Protein AF-A0A9P8C834-F1 (afdb_monomer)

Organism: NCBI:txid45428

Secondary structure (DSSP, 8-state):
-PPP--------------B-S-----SHHHHTT-EEEEGGGTTEEEET-S-SSTT---GGGS-HHHHHHHHHHHTTPPPPPEEEE---TTEEEE---GGGEEEEEETTPEEE--SS-S-SS-TTTT-EEEEEPPTT--EEEEEE-SSSEEEEEEE---STT-EEEEPPEEEEETT--------S------------------------------EEEEEE-SSS-EESSEEE--TT-EEEEEE-SS-B--EEE-SSSTTSPPTT--B---B-TTS---PEEEE--SSSPEEEE-SS-EEEEE--

Structure (mmCIF, N/CA/C/O backbone):
data_AF-A0A9P8C834-F1
#
_entry.id   AF-A0A9P8C834-F1
#
loop_
_atom_site.group_PDB
_atom_site.id
_atom_site.type_symbol
_atom_site.label_atom_id
_atom_site.label_alt_id
_atom_site.label_comp_id
_atom_site.label_asym_id
_atom_site.label_entity_id
_atom_site.label_seq_id
_atom_site.pdbx_PDB_ins_code
_atom_site.Cartn_x
_atom_site.Cartn_y
_atom_site.Cartn_z
_atom_site.occupancy
_atom_site.B_iso_or_equiv
_atom_site.auth_seq_id
_atom_site.auth_comp_id
_atom_site.auth_asym_id
_atom_site.auth_atom_id
_atom_site.pdbx_PDB_model_num
ATOM 1 N N . MET A 1 1 ? 42.176 37.202 -2.183 1.00 38.31 1 MET A N 1
ATOM 2 C CA . MET A 1 1 ? 41.338 36.343 -3.045 1.00 38.31 1 MET A CA 1
ATOM 3 C C . MET A 1 1 ? 40.570 35.396 -2.135 1.00 38.31 1 MET A C 1
ATOM 5 O O . MET A 1 1 ? 41.233 34.703 -1.372 1.00 38.31 1 MET A O 1
ATOM 9 N N . PRO A 1 2 ? 39.229 35.425 -2.103 1.00 36.22 2 PRO A N 1
ATOM 10 C CA . PRO A 1 2 ? 38.458 34.475 -1.309 1.00 36.22 2 PRO A CA 1
ATOM 11 C C . PRO A 1 2 ? 38.508 33.096 -1.981 1.00 36.22 2 PRO A C 1
ATOM 13 O O . PRO A 1 2 ? 38.333 32.988 -3.193 1.00 36.22 2 PRO A O 1
ATOM 16 N N . GLY A 1 3 ? 38.826 32.063 -1.197 1.00 33.50 3 GLY A N 1
ATOM 17 C CA . GLY A 1 3 ? 38.924 30.681 -1.660 1.00 33.50 3 GLY A CA 1
ATOM 18 C C . GLY A 1 3 ? 37.551 30.121 -2.024 1.00 33.50 3 GLY A C 1
ATOM 19 O O . GLY A 1 3 ? 36.594 30.274 -1.267 1.00 33.50 3 GLY A O 1
ATOM 20 N N . ALA A 1 4 ? 37.460 29.494 -3.194 1.00 34.94 4 ALA A N 1
ATOM 21 C CA . ALA A 1 4 ? 36.256 28.827 -3.660 1.00 34.94 4 ALA A CA 1
ATOM 22 C C . ALA A 1 4 ? 35.925 27.641 -2.740 1.00 34.94 4 ALA A C 1
ATOM 24 O O . ALA A 1 4 ? 36.713 26.704 -2.612 1.00 34.94 4 ALA A O 1
ATOM 25 N N . VAL A 1 5 ? 34.755 27.686 -2.104 1.00 36.53 5 VAL A N 1
ATOM 26 C CA . VAL A 1 5 ? 34.170 26.533 -1.417 1.00 36.53 5 VAL A CA 1
ATOM 27 C C . VAL A 1 5 ? 33.676 25.581 -2.501 1.00 36.53 5 VAL A C 1
ATOM 29 O O . VAL A 1 5 ? 32.738 25.901 -3.232 1.00 36.53 5 VAL A O 1
ATOM 32 N N . ALA A 1 6 ? 34.341 24.435 -2.639 1.00 31.97 6 ALA A N 1
ATOM 33 C CA . ALA A 1 6 ? 33.910 23.370 -3.530 1.00 31.97 6 ALA A CA 1
ATOM 34 C C . ALA A 1 6 ? 32.541 22.862 -3.060 1.00 31.97 6 ALA A C 1
ATOM 36 O O . ALA A 1 6 ? 32.416 22.238 -2.008 1.00 31.97 6 ALA A O 1
ATOM 37 N N . THR A 1 7 ? 31.503 23.170 -3.830 1.00 28.89 7 THR A N 1
ATOM 38 C CA . THR A 1 7 ? 30.167 22.611 -3.649 1.00 28.89 7 THR A CA 1
ATOM 39 C C . THR A 1 7 ? 30.227 21.174 -4.151 1.00 28.89 7 THR A C 1
ATOM 41 O O . THR A 1 7 ? 30.197 20.918 -5.352 1.00 28.89 7 THR A O 1
ATOM 44 N N . THR A 1 8 ? 30.380 20.214 -3.242 1.00 32.06 8 THR A N 1
ATOM 45 C CA . THR A 1 8 ? 30.153 18.804 -3.559 1.00 32.06 8 THR A CA 1
ATOM 46 C C . THR A 1 8 ? 28.663 18.628 -3.820 1.00 32.06 8 THR A C 1
ATOM 48 O O . THR A 1 8 ? 27.866 18.578 -2.884 1.00 32.06 8 THR A O 1
ATOM 51 N N . SER A 1 9 ? 28.277 18.584 -5.094 1.00 34.50 9 SER A N 1
ATOM 52 C CA . SER A 1 9 ? 26.954 18.131 -5.512 1.00 34.50 9 SER A CA 1
ATOM 53 C C . SER A 1 9 ? 26.788 16.679 -5.069 1.00 34.50 9 SER A C 1
ATOM 55 O O . SER A 1 9 ? 27.347 15.771 -5.680 1.00 34.50 9 SER A O 1
ATOM 57 N N . ALA A 1 10 ? 26.059 16.461 -3.976 1.00 38.19 10 ALA A N 1
ATOM 58 C CA . ALA A 1 10 ? 25.606 15.134 -3.597 1.00 38.19 10 ALA A CA 1
ATOM 59 C C . ALA A 1 10 ? 24.621 14.662 -4.672 1.00 38.19 10 ALA A C 1
ATOM 61 O O . ALA A 1 10 ? 23.541 15.229 -4.834 1.00 38.19 10 ALA A O 1
ATOM 62 N N . THR A 1 11 ? 25.025 13.676 -5.467 1.00 30.70 11 THR A N 1
ATOM 63 C CA . THR A 1 11 ? 24.125 12.995 -6.395 1.00 30.70 11 THR A CA 1
ATOM 64 C C . THR A 1 11 ? 23.123 12.218 -5.547 1.00 30.70 11 THR A C 1
ATOM 66 O O . THR A 1 11 ? 23.526 11.343 -4.783 1.00 30.70 11 THR A O 1
ATOM 69 N N . ALA A 1 12 ? 21.837 12.569 -5.621 1.00 39.16 12 ALA A N 1
ATOM 70 C CA . ALA A 1 12 ? 20.782 11.804 -4.967 1.00 39.16 12 ALA A CA 1
ATOM 71 C C . ALA A 1 12 ? 20.785 10.391 -5.563 1.00 39.16 12 ALA A C 1
ATOM 73 O O . ALA A 1 12 ? 20.517 10.205 -6.752 1.00 39.16 12 ALA A O 1
ATOM 74 N N . VAL A 1 13 ? 21.174 9.401 -4.763 1.00 39.28 13 VAL A N 1
ATOM 75 C CA . VAL A 1 13 ? 21.066 7.998 -5.152 1.00 39.28 13 VAL A CA 1
ATOM 76 C C . VAL A 1 13 ? 19.599 7.639 -4.982 1.00 39.28 13 VAL A C 1
ATOM 78 O O . VAL A 1 13 ? 19.132 7.510 -3.855 1.00 39.28 13 VAL A O 1
ATOM 81 N N . VAL A 1 14 ? 18.870 7.516 -6.092 1.00 50.88 14 VAL A N 1
ATOM 82 C CA . VAL A 1 14 ? 17.515 6.956 -6.074 1.00 50.88 14 VAL A CA 1
ATOM 83 C C . VAL A 1 14 ? 17.646 5.527 -5.563 1.00 50.88 14 VAL A C 1
ATOM 85 O O . VAL A 1 14 ? 18.202 4.664 -6.244 1.00 50.88 14 VAL A O 1
ATOM 88 N N . VAL A 1 15 ? 17.213 5.293 -4.326 1.00 64.62 15 VAL A N 1
ATOM 89 C CA . VAL A 1 15 ? 17.237 3.963 -3.722 1.00 64.62 15 VAL A CA 1
ATOM 90 C C . VAL A 1 15 ? 16.157 3.142 -4.416 1.00 64.62 15 VAL A C 1
ATOM 92 O O . VAL A 1 15 ? 14.971 3.315 -4.160 1.00 64.62 15 VAL A O 1
ATOM 95 N N . THR A 1 16 ? 16.559 2.262 -5.330 1.00 79.25 16 THR A N 1
ATOM 96 C CA . THR A 1 16 ? 15.634 1.343 -5.995 1.00 79.25 16 THR A CA 1
ATOM 97 C C . THR A 1 16 ? 15.195 0.267 -5.001 1.00 79.25 16 THR A C 1
ATOM 99 O O . THR A 1 16 ? 16.050 -0.445 -4.459 1.00 79.25 16 THR A O 1
ATOM 102 N N . PRO A 1 17 ? 13.888 0.129 -4.717 1.00 86.44 17 PRO A N 1
ATOM 103 C CA . PRO A 1 17 ? 13.421 -0.893 -3.797 1.00 86.44 17 PRO A CA 1
ATOM 104 C C . PRO A 1 17 ? 13.650 -2.280 -4.406 1.00 86.44 17 PRO A C 1
ATOM 106 O O . PRO A 1 17 ? 13.366 -2.514 -5.575 1.00 86.44 17 PRO A O 1
ATOM 109 N N . ALA A 1 18 ? 14.150 -3.219 -3.608 1.00 87.94 18 ALA A N 1
ATOM 110 C CA . ALA A 1 18 ? 14.452 -4.574 -4.058 1.00 87.94 18 ALA A CA 1
ATOM 111 C C . ALA A 1 18 ? 13.688 -5.609 -3.229 1.00 87.94 18 ALA A C 1
ATOM 113 O O . ALA A 1 18 ? 13.692 -5.562 -1.996 1.00 87.94 18 ALA A O 1
ATOM 114 N N . LEU A 1 19 ? 13.089 -6.583 -3.913 1.00 90.56 19 LEU A N 1
ATOM 115 C CA . LEU A 1 19 ? 12.525 -7.800 -3.336 1.00 90.56 19 LEU A CA 1
ATOM 116 C C . LEU A 1 19 ? 13.177 -9.000 -4.013 1.00 90.56 19 LEU A C 1
ATOM 118 O O . LEU A 1 19 ? 12.765 -9.434 -5.081 1.00 90.56 19 LEU A O 1
ATOM 122 N N . THR A 1 20 ? 14.209 -9.543 -3.376 1.00 88.19 20 THR A N 1
ATOM 123 C CA . THR A 1 20 ? 14.971 -10.701 -3.874 1.00 88.19 20 THR A CA 1
ATOM 124 C C . THR A 1 20 ? 14.408 -12.041 -3.402 1.00 88.19 20 THR A C 1
ATOM 126 O O . THR A 1 20 ? 14.832 -13.094 -3.870 1.00 88.19 20 THR A O 1
ATOM 129 N N . THR A 1 21 ? 13.458 -12.019 -2.465 1.00 87.19 21 THR A N 1
ATOM 130 C CA . THR A 1 21 ? 12.811 -13.206 -1.896 1.00 87.19 21 THR A CA 1
ATOM 131 C C . THR A 1 21 ? 11.308 -12.988 -1.788 1.00 87.19 21 THR A C 1
ATOM 133 O O . THR A 1 21 ? 10.828 -11.853 -1.761 1.00 87.19 21 THR A O 1
ATOM 136 N N . THR A 1 22 ? 10.552 -14.083 -1.734 1.00 90.88 22 THR A N 1
ATOM 137 C CA . THR A 1 22 ? 9.105 -14.035 -1.533 1.00 90.88 22 THR A CA 1
ATOM 138 C C . THR A 1 22 ? 8.792 -13.496 -0.141 1.00 90.88 22 THR A C 1
ATOM 140 O O . THR A 1 22 ? 9.091 -14.135 0.865 1.00 90.88 22 THR A O 1
ATOM 143 N N . PHE A 1 23 ? 8.148 -12.332 -0.084 1.00 91.56 23 PHE A N 1
ATOM 144 C CA . PHE A 1 23 ? 7.5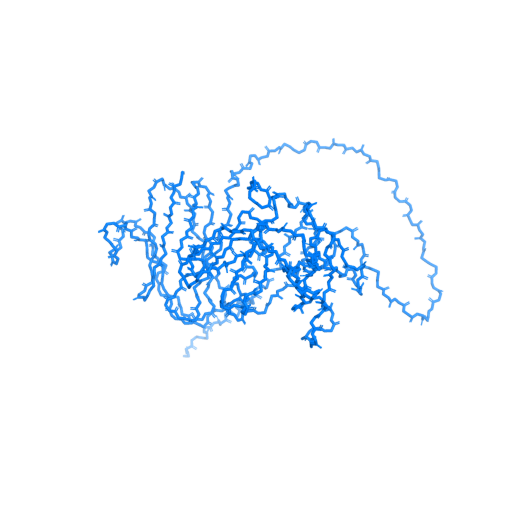97 -11.818 1.163 1.00 91.56 23 PHE A CA 1
ATOM 145 C C . PHE A 1 23 ? 6.398 -12.660 1.612 1.00 91.56 23 PHE A C 1
ATOM 147 O O . PHE A 1 23 ? 5.459 -12.892 0.840 1.00 91.56 23 PHE A O 1
ATOM 154 N N . THR A 1 24 ? 6.414 -13.053 2.882 1.00 90.62 24 THR A N 1
ATOM 155 C CA . THR A 1 24 ? 5.322 -13.758 3.552 1.00 90.62 24 THR A CA 1
ATOM 156 C C . THR A 1 24 ? 4.807 -12.881 4.693 1.00 90.62 24 THR A C 1
ATOM 158 O O . THR A 1 24 ? 5.547 -12.667 5.656 1.00 90.62 24 THR A O 1
ATOM 161 N N . PRO A 1 25 ? 3.560 -12.377 4.621 1.00 85.62 25 PRO A N 1
ATOM 162 C CA . PRO A 1 25 ? 2.966 -11.628 5.722 1.00 85.62 25 PRO A CA 1
ATOM 163 C C . PRO A 1 25 ? 2.950 -12.467 7.004 1.00 85.62 25 PRO A C 1
ATOM 165 O O . PRO A 1 25 ? 2.523 -13.623 6.988 1.00 8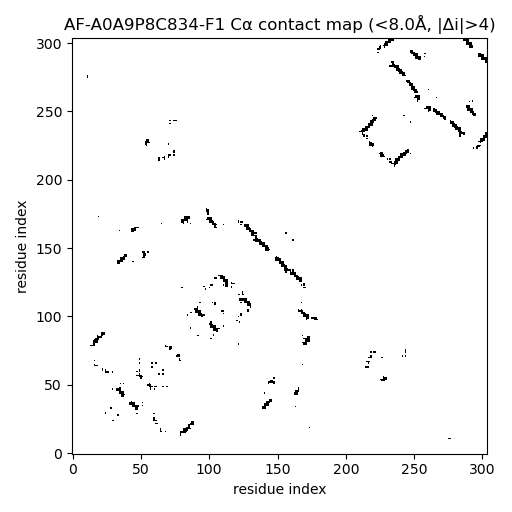5.62 25 PRO A O 1
ATOM 168 N N . THR A 1 26 ? 3.384 -11.887 8.119 1.00 77.88 26 THR A N 1
ATOM 169 C CA . THR A 1 26 ? 3.416 -12.564 9.427 1.00 77.88 26 THR A CA 1
ATOM 170 C C . THR A 1 26 ? 2.093 -12.428 10.180 1.00 77.88 26 THR A C 1
ATOM 172 O O . THR A 1 26 ? 1.741 -13.285 10.993 1.00 77.88 26 THR A O 1
ATOM 175 N N . ALA A 1 27 ? 1.316 -11.385 9.883 1.00 77.88 27 ALA A N 1
ATOM 176 C CA . ALA A 1 27 ? 0.044 -11.127 10.535 1.00 77.88 27 ALA A CA 1
ATOM 177 C C . ALA A 1 27 ? -1.096 -11.961 9.931 1.00 77.88 27 ALA A C 1
ATOM 179 O O . ALA A 1 27 ? -1.396 -11.913 8.735 1.00 77.88 27 ALA A O 1
ATOM 180 N N . THR A 1 28 ? -1.813 -12.685 10.800 1.00 75.00 28 THR A N 1
ATOM 181 C CA . THR A 1 28 ? -2.967 -13.526 10.420 1.00 75.00 28 THR A CA 1
ATOM 182 C C . THR A 1 28 ? -4.073 -12.718 9.732 1.00 75.00 28 THR A C 1
ATOM 184 O O . THR A 1 28 ? -4.814 -13.254 8.908 1.00 75.00 28 THR A O 1
ATOM 187 N N . GLY A 1 29 ? -4.181 -11.423 10.049 1.00 72.38 29 GLY A N 1
ATOM 188 C CA . GLY A 1 29 ? -5.112 -10.507 9.396 1.00 72.38 29 GLY A CA 1
ATOM 189 C C . GLY A 1 29 ? -4.854 -10.369 7.896 1.00 72.38 29 GLY A C 1
ATOM 190 O O . GLY A 1 29 ? -5.778 -10.510 7.103 1.00 72.38 29 GLY A O 1
ATOM 191 N N . CYS A 1 30 ? -3.594 -10.215 7.497 1.00 79.38 30 CYS A N 1
ATOM 192 C CA . CYS A 1 30 ? -3.200 -10.033 6.101 1.00 79.38 30 CYS A CA 1
ATOM 193 C C . CYS A 1 30 ? -3.486 -11.276 5.248 1.00 79.38 30 CYS A C 1
ATOM 195 O O . CYS A 1 30 ? -3.920 -11.164 4.103 1.00 79.38 30 CYS A O 1
ATOM 197 N N . ILE A 1 31 ? -3.290 -12.464 5.833 1.00 72.12 31 ILE A N 1
ATOM 198 C CA . ILE A 1 31 ? -3.500 -13.768 5.181 1.00 72.12 31 ILE A CA 1
ATOM 199 C C . ILE A 1 31 ? -4.993 -14.026 4.922 1.00 72.12 31 ILE A C 1
ATOM 201 O O . ILE A 1 31 ? -5.356 -14.703 3.963 1.00 72.12 31 ILE A O 1
ATOM 205 N N . LYS A 1 32 ? -5.877 -13.457 5.750 1.00 72.50 32 LYS A N 1
ATOM 206 C CA . LYS A 1 32 ? -7.334 -13.564 5.591 1.00 72.50 32 LYS A CA 1
ATOM 207 C C . LYS A 1 32 ? -7.916 -12.588 4.563 1.00 72.50 32 LYS A C 1
ATOM 209 O O . LYS A 1 32 ? -9.135 -12.534 4.442 1.00 72.50 32 LYS A O 1
ATOM 214 N N . ASN A 1 33 ? -7.075 -11.862 3.819 1.00 68.56 33 ASN A N 1
ATOM 215 C CA . ASN A 1 33 ? -7.488 -10.902 2.798 1.00 68.56 33 ASN A CA 1
ATOM 216 C C . ASN A 1 33 ? -8.492 -9.868 3.338 1.00 68.56 33 ASN A C 1
ATOM 218 O O . ASN A 1 33 ? -9.644 -9.817 2.904 1.00 68.56 33 ASN A O 1
ATOM 222 N N . GLN A 1 34 ? -8.066 -9.058 4.312 1.00 85.25 34 GLN A N 1
ATOM 223 C CA . GLN A 1 34 ? -8.940 -8.064 4.931 1.00 85.25 34 GLN A CA 1
ATOM 224 C C . GLN A 1 34 ? -9.392 -7.025 3.908 1.00 85.25 34 GLN A C 1
ATOM 226 O O . GLN A 1 34 ? -8.581 -6.313 3.319 1.00 85.25 34 GLN A O 1
ATOM 231 N N . LEU A 1 35 ? -10.704 -6.931 3.709 1.00 92.88 35 LEU A N 1
ATOM 232 C CA . LEU A 1 35 ? -11.302 -5.918 2.857 1.00 92.88 35 LEU A CA 1
ATOM 233 C C . LEU A 1 35 ? -11.622 -4.675 3.683 1.00 92.88 35 LEU A C 1
ATOM 235 O O . LEU A 1 35 ? -12.324 -4.737 4.693 1.00 92.88 35 LEU A O 1
ATOM 239 N N . THR A 1 36 ? -11.133 -3.543 3.207 1.00 92.69 36 THR A N 1
ATOM 240 C CA . THR A 1 36 ? -11.283 -2.233 3.823 1.00 92.69 36 THR A CA 1
ATOM 241 C C . THR A 1 36 ? -12.158 -1.362 2.937 1.00 92.69 36 THR A C 1
ATOM 243 O O . THR A 1 36 ? -11.857 -1.197 1.760 1.00 92.69 36 THR A O 1
ATOM 246 N N . MET A 1 37 ? -13.223 -0.780 3.484 1.00 91.31 37 MET A N 1
ATOM 247 C CA . MET A 1 37 ? -14.048 0.195 2.768 1.00 91.31 37 MET A CA 1
ATOM 248 C C . MET A 1 37 ? -13.795 1.594 3.301 1.00 91.31 37 MET A C 1
ATOM 250 O O . MET A 1 37 ? -13.856 1.836 4.508 1.00 91.31 37 MET A O 1
ATOM 254 N N . LEU A 1 38 ? -13.516 2.507 2.378 1.00 84.31 38 LEU A N 1
ATOM 255 C CA . LEU A 1 38 ? -13.060 3.852 2.685 1.00 84.31 38 LEU A CA 1
ATOM 256 C C . LEU A 1 38 ? -14.084 4.900 2.254 1.00 84.31 38 LEU A C 1
ATOM 258 O O . LEU A 1 38 ? -14.328 5.086 1.061 1.00 84.31 38 LEU A O 1
ATOM 262 N N . ALA A 1 39 ? -14.644 5.636 3.216 1.00 79.06 39 ALA A N 1
ATOM 263 C CA . ALA A 1 39 ? -15.597 6.709 2.922 1.00 79.06 39 ALA A CA 1
ATOM 264 C C . ALA A 1 39 ? -14.968 7.844 2.089 1.00 79.06 39 ALA A C 1
ATOM 266 O O . ALA A 1 39 ? -15.614 8.406 1.210 1.00 79.06 39 ALA A O 1
ATOM 267 N N . ASN A 1 40 ? -13.686 8.145 2.312 1.00 77.00 40 ASN A N 1
ATOM 268 C CA . ASN A 1 40 ? -12.933 9.152 1.555 1.00 77.00 40 ASN A CA 1
ATOM 269 C C . ASN A 1 40 ? -12.522 8.694 0.141 1.00 77.00 40 ASN A C 1
ATOM 271 O O . ASN A 1 40 ? -11.918 9.476 -0.588 1.00 77.00 40 ASN A O 1
ATOM 275 N N . ARG A 1 41 ? -12.828 7.451 -0.250 1.00 80.00 41 ARG A N 1
ATOM 276 C CA . ARG A 1 41 ? -12.590 6.918 -1.599 1.00 80.00 41 ARG A CA 1
ATOM 277 C C . ARG A 1 41 ? -13.863 6.368 -2.215 1.00 80.00 41 ARG A C 1
ATOM 279 O O . ARG A 1 41 ? -13.878 5.245 -2.705 1.00 80.00 41 ARG A O 1
ATOM 286 N N . GLU A 1 42 ? -14.942 7.141 -2.131 1.00 84.31 42 GLU A N 1
ATOM 287 C CA . GLU A 1 42 ? -16.223 6.809 -2.771 1.00 84.31 42 GLU A CA 1
ATOM 288 C C . GLU A 1 42 ? -16.743 5.410 -2.386 1.00 84.31 42 GLU A C 1
ATOM 290 O O . GLU A 1 42 ? -17.400 4.738 -3.177 1.00 84.31 42 GLU A O 1
ATOM 295 N N . TYR A 1 43 ? -16.433 4.952 -1.167 1.00 85.94 43 TYR A N 1
ATOM 296 C CA . TYR A 1 43 ? -16.797 3.625 -0.660 1.00 85.94 43 TYR A CA 1
ATOM 297 C C . TYR A 1 43 ? -16.211 2.451 -1.460 1.00 85.94 43 TYR A C 1
ATOM 299 O O . TYR A 1 43 ? -16.737 1.338 -1.424 1.00 85.94 43 TYR A O 1
ATOM 307 N N . GLN A 1 44 ? -15.085 2.664 -2.145 1.00 90.56 44 GLN A N 1
ATOM 308 C CA . GLN A 1 44 ? -14.319 1.580 -2.752 1.00 90.56 44 GLN A CA 1
ATOM 309 C C . GLN A 1 44 ? -13.830 0.586 -1.693 1.00 90.56 44 GLN A C 1
ATOM 311 O O . GLN A 1 44 ? -13.442 0.965 -0.582 1.00 90.56 44 GLN A O 1
ATOM 316 N N . ILE A 1 45 ? -13.805 -0.691 -2.076 1.00 93.31 45 ILE A N 1
ATOM 317 C CA . ILE A 1 45 ? -13.359 -1.802 -1.237 1.00 93.31 45 ILE A CA 1
ATOM 318 C C . ILE A 1 45 ? -11.938 -2.181 -1.648 1.00 93.31 45 ILE A C 1
ATOM 320 O O . ILE A 1 45 ? -11.689 -2.512 -2.803 1.00 93.31 45 ILE A O 1
ATOM 324 N N . TRP A 1 46 ? -11.008 -2.147 -0.703 1.00 94.06 46 TRP A N 1
ATOM 325 C CA . TRP A 1 46 ? -9.584 -2.357 -0.926 1.00 94.06 46 TRP A CA 1
ATOM 326 C C . TRP A 1 46 ? -9.059 -3.508 -0.079 1.00 94.06 46 TRP A C 1
ATOM 328 O O . TRP A 1 46 ? -9.288 -3.561 1.127 1.00 94.06 46 TRP A O 1
ATOM 338 N N . LEU A 1 47 ? -8.317 -4.413 -0.700 1.00 93.31 47 LEU A N 1
ATOM 339 C CA . LEU A 1 47 ? -7.595 -5.475 -0.027 1.00 93.31 47 LEU A CA 1
ATOM 340 C C . LEU A 1 47 ? -6.403 -4.897 0.740 1.00 93.31 47 LEU A C 1
ATOM 342 O O . LEU A 1 47 ? -5.535 -4.257 0.146 1.00 93.31 47 LEU A O 1
ATOM 346 N N . ASN A 1 48 ? -6.366 -5.170 2.045 1.00 89.50 48 ASN A N 1
ATOM 347 C CA . ASN A 1 48 ? -5.290 -4.836 2.974 1.00 89.50 48 ASN A CA 1
ATOM 348 C C . ASN A 1 48 ? -4.831 -3.369 2.895 1.00 89.50 48 ASN A C 1
ATOM 350 O O . ASN A 1 48 ? -3.658 -3.117 3.097 1.00 89.50 48 ASN A O 1
ATOM 354 N N . MET A 1 49 ? -5.723 -2.407 2.611 1.00 90.69 49 MET A N 1
ATOM 355 C CA . MET A 1 49 ? -5.374 -0.990 2.386 1.00 90.69 49 MET A CA 1
ATOM 356 C C . MET A 1 49 ? -4.175 -0.507 3.248 1.00 90.69 49 MET A C 1
ATOM 358 O O . MET A 1 49 ? -4.322 -0.457 4.471 1.00 90.69 49 MET A O 1
ATOM 362 N N . PRO A 1 50 ? -3.020 -0.132 2.644 1.00 90.50 50 PRO A N 1
ATOM 363 C CA . PRO A 1 50 ? -1.782 0.209 3.356 1.00 90.50 50 PRO A CA 1
ATOM 364 C C . PRO A 1 50 ? -1.942 1.274 4.445 1.00 90.50 50 PRO A C 1
ATOM 366 O O . PRO A 1 50 ? -1.341 1.162 5.512 1.00 90.50 50 PRO A O 1
ATOM 369 N N . LEU A 1 51 ? -2.772 2.286 4.172 1.00 87.75 51 LEU A N 1
ATOM 370 C CA . LEU A 1 51 ? -3.065 3.410 5.060 1.00 87.75 51 LEU A CA 1
ATOM 371 C C . LEU A 1 51 ? -4.578 3.708 5.020 1.00 87.75 51 LEU A C 1
ATOM 373 O O . LEU A 1 51 ? -5.011 4.526 4.203 1.00 87.75 51 LEU A O 1
ATOM 377 N N . PRO A 1 52 ? -5.407 3.024 5.832 1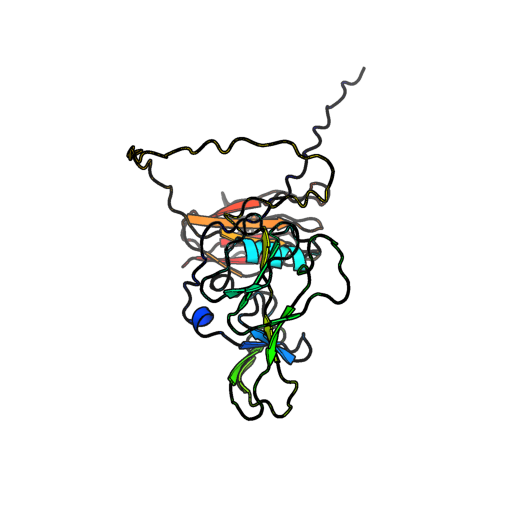.00 85.88 52 PRO A N 1
ATOM 378 C CA . PRO A 1 52 ? -6.861 3.191 5.798 1.00 85.88 52 PRO A CA 1
ATOM 379 C C . PRO A 1 52 ? -7.325 4.596 6.198 1.00 85.88 52 PRO A C 1
ATOM 381 O O . PRO A 1 52 ? -8.167 5.190 5.528 1.00 85.88 52 PRO A O 1
ATOM 384 N N . VAL A 1 53 ? -6.754 5.135 7.277 1.00 81.81 53 VAL A N 1
ATOM 385 C CA . VAL A 1 53 ? -6.985 6.503 7.766 1.00 81.81 53 VAL A CA 1
ATOM 386 C C . VAL A 1 53 ? -5.671 7.123 8.232 1.00 81.81 53 VAL A C 1
ATOM 388 O O . VAL A 1 53 ? -4.743 6.377 8.574 1.00 81.81 53 VAL A O 1
ATOM 391 N N . PRO A 1 54 ? -5.576 8.467 8.287 1.00 77.12 54 PRO A N 1
ATOM 392 C CA . PRO A 1 54 ? -4.412 9.136 8.851 1.00 77.12 54 PRO A CA 1
ATOM 393 C C . PRO A 1 54 ? -4.073 8.576 10.234 1.00 77.12 54 PRO A C 1
ATOM 395 O O . PRO A 1 54 ? -4.924 8.530 11.119 1.00 77.12 54 PRO A O 1
ATOM 398 N N . GLY A 1 55 ? -2.829 8.130 10.399 1.00 68.75 55 GLY A N 1
ATOM 399 C CA . GLY A 1 55 ? -2.339 7.589 11.663 1.00 68.75 55 GLY A CA 1
ATOM 400 C C . GLY A 1 55 ? -2.475 6.083 11.877 1.00 68.75 55 GLY A C 1
ATOM 401 O O . GLY A 1 55 ? -2.079 5.590 12.926 1.00 68.75 55 GLY A O 1
ATOM 402 N N . THR A 1 56 ? -2.977 5.337 10.891 1.00 77.12 56 THR A N 1
ATOM 403 C CA . THR A 1 56 ? -3.034 3.864 10.940 1.00 77.12 56 THR A CA 1
ATOM 404 C C . THR A 1 56 ? -2.336 3.261 9.732 1.00 77.12 56 THR A C 1
ATOM 406 O O . THR A 1 56 ? -2.544 3.745 8.623 1.00 77.12 56 THR A O 1
ATOM 409 N N . THR A 1 57 ? -1.558 2.195 9.915 1.00 81.44 57 THR A N 1
ATOM 410 C CA . THR A 1 57 ? -0.917 1.452 8.819 1.00 81.44 57 THR A CA 1
ATOM 411 C C . THR A 1 57 ? -1.193 -0.040 8.922 1.00 81.44 57 THR A C 1
ATOM 413 O O . THR A 1 57 ? -1.336 -0.594 10.007 1.00 81.44 57 THR A O 1
ATOM 416 N N . MET A 1 58 ? -1.217 -0.698 7.765 1.00 82.19 58 MET A N 1
ATOM 417 C CA . MET A 1 58 ? -1.194 -2.158 7.641 1.00 82.19 58 MET A CA 1
ATOM 418 C C . MET A 1 58 ? 0.212 -2.632 7.244 1.00 82.19 58 MET A C 1
ATOM 420 O O . MET A 1 58 ? 0.366 -3.449 6.339 1.00 82.19 58 MET A O 1
ATOM 424 N N . SER A 1 59 ? 1.260 -2.074 7.861 1.00 81.88 59 SER A N 1
ATOM 425 C CA . SER A 1 59 ? 2.665 -2.317 7.483 1.00 81.88 59 SER A CA 1
ATOM 426 C C . SER A 1 59 ? 3.073 -3.784 7.564 1.00 81.88 59 SER A C 1
ATOM 428 O O . SER A 1 59 ? 3.863 -4.228 6.743 1.00 81.88 59 SER A O 1
ATOM 430 N N . GLU A 1 60 ? 2.470 -4.569 8.455 1.00 84.50 60 GLU A N 1
ATOM 431 C CA . GLU A 1 60 ? 2.723 -6.013 8.567 1.00 84.50 60 GLU A CA 1
ATOM 432 C C . GLU A 1 60 ? 2.215 -6.828 7.361 1.00 84.50 60 GLU A C 1
ATOM 434 O O . GLU A 1 60 ? 2.626 -7.975 7.159 1.00 84.50 60 GLU A O 1
ATOM 439 N N . CYS A 1 61 ? 1.321 -6.254 6.548 1.00 88.62 61 CYS A N 1
ATOM 440 C CA . CYS A 1 61 ? 0.787 -6.898 5.347 1.00 88.62 61 CYS A CA 1
ATOM 441 C C . CYS A 1 61 ? 1.666 -6.713 4.112 1.00 88.62 61 CYS A C 1
ATOM 443 O O . CYS A 1 61 ? 1.403 -7.355 3.092 1.00 88.62 61 CYS A O 1
ATOM 445 N N . TYR A 1 62 ? 2.688 -5.860 4.188 1.00 90.94 62 TYR A N 1
ATOM 446 C CA . TYR A 1 62 ? 3.512 -5.481 3.049 1.00 90.94 62 TYR A CA 1
ATOM 447 C C . TYR A 1 62 ? 5.005 -5.584 3.377 1.00 90.94 62 TYR A C 1
ATOM 449 O O . TYR A 1 62 ? 5.405 -5.374 4.520 1.00 90.94 62 TYR A O 1
ATOM 457 N N . PRO A 1 63 ? 5.861 -5.848 2.374 1.00 91.06 63 PRO A N 1
ATOM 458 C CA . PRO A 1 63 ? 7.291 -5.615 2.523 1.00 91.06 63 PRO A CA 1
ATOM 459 C C . PRO A 1 63 ? 7.553 -4.157 2.916 1.00 91.06 63 PRO A C 1
ATOM 461 O O . PRO A 1 63 ? 6.875 -3.251 2.419 1.00 91.06 63 PRO A O 1
ATOM 464 N N . SER A 1 64 ? 8.565 -3.910 3.748 1.00 85.00 64 SER A N 1
ATOM 465 C CA . SER A 1 64 ? 8.903 -2.551 4.193 1.00 85.00 64 SER A CA 1
ATOM 466 C C . SER A 1 64 ? 9.206 -1.623 3.016 1.00 85.00 64 SER A C 1
ATOM 468 O O . SER A 1 64 ? 8.725 -0.498 3.002 1.00 85.00 64 SER A O 1
ATOM 470 N N . GLN A 1 65 ? 9.888 -2.125 1.982 1.00 87.62 65 GLN A N 1
ATOM 471 C CA . GLN A 1 65 ? 10.207 -1.397 0.749 1.00 87.62 65 GLN A CA 1
ATOM 472 C C . GLN A 1 65 ? 8.951 -0.892 0.029 1.00 87.62 65 GLN A C 1
ATOM 474 O O . GLN A 1 65 ? 8.930 0.223 -0.486 1.00 87.62 65 GLN A O 1
ATOM 479 N N . PHE A 1 66 ? 7.888 -1.703 0.012 1.00 91.44 66 PHE A N 1
ATOM 480 C CA . PHE A 1 66 ? 6.607 -1.294 -0.559 1.00 91.44 66 PHE A CA 1
ATOM 481 C C . PHE A 1 66 ? 5.952 -0.214 0.289 1.00 91.44 66 PHE A C 1
ATOM 483 O O . PHE A 1 66 ? 5.429 0.747 -0.261 1.00 91.44 66 PHE A O 1
ATOM 490 N N . MET A 1 67 ? 5.986 -0.345 1.616 1.00 88.00 67 MET A N 1
ATOM 491 C CA . MET A 1 67 ? 5.386 0.665 2.484 1.00 88.00 67 MET A CA 1
ATOM 492 C C . MET A 1 67 ? 6.126 2.003 2.394 1.00 88.00 67 MET A C 1
ATOM 494 O O . MET A 1 67 ? 5.476 3.042 2.336 1.00 88.00 67 MET A O 1
ATOM 498 N N . SER A 1 68 ? 7.460 1.990 2.319 1.00 83.88 68 SER A N 1
ATOM 499 C CA . SER A 1 68 ? 8.261 3.196 2.084 1.00 83.88 68 SER A CA 1
ATOM 500 C C . SER A 1 68 ? 7.839 3.886 0.790 1.00 83.88 68 SER A C 1
ATOM 502 O O . SER A 1 68 ? 7.419 5.040 0.820 1.00 83.88 68 SER A O 1
ATOM 504 N N . SER A 1 69 ? 7.825 3.128 -0.309 1.00 85.06 69 SER A N 1
ATOM 505 C CA . SER A 1 69 ? 7.411 3.607 -1.626 1.00 85.06 69 SER A CA 1
ATOM 506 C C . SER A 1 69 ? 5.965 4.134 -1.631 1.00 85.06 69 SER A C 1
ATOM 508 O O . SER A 1 69 ? 5.652 5.201 -2.156 1.00 85.06 69 SER A O 1
ATOM 510 N N . TYR A 1 70 ? 5.047 3.431 -0.970 1.00 87.62 70 TYR A N 1
ATOM 511 C CA . TYR A 1 70 ? 3.660 3.865 -0.849 1.00 87.62 70 TYR A CA 1
ATOM 512 C C . TYR A 1 70 ? 3.542 5.213 -0.128 1.00 87.62 70 TYR A C 1
ATOM 514 O O . TYR A 1 70 ? 2.844 6.113 -0.604 1.00 87.62 70 TYR A O 1
ATOM 522 N N . LEU A 1 71 ? 4.228 5.368 1.005 1.00 82.50 71 LEU A N 1
ATOM 523 C CA . LEU A 1 71 ? 4.199 6.601 1.785 1.00 82.50 71 LEU A CA 1
ATOM 524 C C . LEU A 1 71 ? 4.823 7.756 1.002 1.00 82.50 71 LEU A C 1
ATOM 526 O O . LEU A 1 71 ? 4.202 8.807 0.890 1.00 82.50 71 LEU A O 1
ATOM 530 N N . GLU A 1 72 ? 5.973 7.546 0.373 1.00 78.00 72 GLU A N 1
ATOM 531 C CA . GLU A 1 72 ? 6.595 8.517 -0.531 1.00 78.00 72 GLU A CA 1
ATOM 532 C C . GLU A 1 72 ? 5.628 9.001 -1.623 1.00 78.00 72 GLU A C 1
ATOM 534 O O . GLU A 1 72 ? 5.505 10.205 -1.865 1.00 78.00 72 GLU A O 1
ATOM 539 N N . SER A 1 73 ? 4.865 8.083 -2.228 1.00 80.38 73 SER A N 1
ATOM 540 C CA . SER A 1 73 ? 3.891 8.424 -3.270 1.00 80.38 73 SER A CA 1
ATOM 541 C C . SER A 1 73 ? 2.769 9.317 -2.743 1.00 80.38 73 SER A C 1
ATOM 543 O O . SER A 1 73 ? 2.354 10.259 -3.419 1.00 80.38 73 SER A O 1
ATOM 545 N N . ALA A 1 74 ? 2.334 9.094 -1.498 1.00 75.94 74 ALA A N 1
ATOM 546 C CA . ALA A 1 74 ? 1.370 9.957 -0.824 1.00 75.94 74 ALA A CA 1
ATOM 547 C C . ALA A 1 74 ? 1.942 11.360 -0.543 1.00 75.94 74 ALA A C 1
ATOM 549 O O . ALA A 1 74 ? 1.186 12.326 -0.454 1.00 75.94 74 ALA A O 1
ATOM 550 N N . GLY A 1 75 ? 3.269 11.479 -0.444 1.00 66.25 75 GLY A N 1
ATOM 551 C CA . GLY A 1 75 ? 4.005 12.738 -0.338 1.00 66.25 75 GLY A CA 1
ATOM 552 C C . GLY A 1 75 ? 4.283 13.442 -1.671 1.00 66.25 75 GLY A C 1
ATOM 553 O O . GLY A 1 75 ? 4.921 14.493 -1.649 1.00 66.25 75 GLY A O 1
ATOM 554 N N . GLY A 1 76 ? 3.824 12.895 -2.804 1.00 70.56 76 GLY A N 1
ATOM 555 C CA . GLY A 1 76 ? 4.047 13.450 -4.145 1.00 70.56 76 GLY A CA 1
ATOM 556 C C . GLY A 1 76 ? 5.356 13.014 -4.809 1.00 70.56 76 GLY A C 1
ATOM 557 O O . GLY A 1 76 ? 5.705 13.539 -5.866 1.00 70.56 76 GLY A O 1
ATOM 558 N N . VAL A 1 77 ? 6.075 12.058 -4.217 1.00 73.88 77 VAL A N 1
ATOM 559 C CA . VAL A 1 77 ? 7.319 11.524 -4.778 1.00 73.88 77 VAL A CA 1
ATOM 560 C C . VAL A 1 77 ? 6.994 10.440 -5.804 1.00 73.88 77 VAL A C 1
ATOM 562 O O . VAL A 1 77 ? 6.184 9.536 -5.572 1.00 73.88 77 VAL A O 1
ATOM 565 N N . THR A 1 78 ? 7.631 10.531 -6.968 1.00 79.06 78 THR A N 1
ATOM 566 C CA . THR A 1 78 ? 7.491 9.529 -8.026 1.00 79.06 78 THR A CA 1
ATOM 567 C C . THR A 1 78 ? 8.225 8.256 -7.629 1.00 79.06 78 THR A C 1
ATOM 569 O O . THR A 1 78 ? 9.424 8.286 -7.382 1.00 79.06 78 THR A O 1
ATOM 572 N N . GLN A 1 79 ? 7.517 7.129 -7.621 1.00 84.00 79 GLN A N 1
ATOM 573 C CA . GLN A 1 79 ? 8.091 5.868 -7.161 1.00 84.00 79 GLN A CA 1
ATOM 574 C C . GLN A 1 79 ? 9.036 5.254 -8.175 1.00 84.00 79 GLN A C 1
ATOM 576 O O . GLN A 1 79 ? 8.686 5.160 -9.351 1.00 84.00 79 GLN A O 1
ATOM 581 N N . ALA A 1 80 ? 10.195 4.782 -7.720 1.00 86.62 80 ALA A N 1
ATOM 582 C CA . ALA A 1 80 ? 11.054 3.908 -8.510 1.00 86.62 80 ALA A CA 1
ATOM 583 C C . ALA A 1 80 ? 10.392 2.532 -8.696 1.00 86.62 80 ALA A C 1
ATOM 585 O O . ALA A 1 80 ? 9.616 2.086 -7.852 1.00 86.62 80 ALA A O 1
ATOM 586 N N . ALA A 1 81 ? 10.686 1.867 -9.813 1.00 90.50 81 ALA A N 1
ATOM 587 C CA . ALA A 1 81 ? 10.260 0.487 -10.021 1.00 90.50 81 ALA A CA 1
ATOM 588 C C . ALA A 1 81 ? 11.037 -0.433 -9.070 1.00 90.50 81 ALA A C 1
ATOM 590 O O . ALA A 1 81 ? 12.193 -0.142 -8.745 1.00 90.50 81 ALA A O 1
ATOM 591 N N . PHE A 1 82 ? 10.445 -1.556 -8.659 1.00 93.06 82 PHE A N 1
ATOM 592 C CA . PHE A 1 82 ? 11.215 -2.564 -7.937 1.00 93.06 82 PHE A CA 1
ATOM 593 C C . PHE A 1 82 ? 12.295 -3.158 -8.843 1.00 93.06 82 PHE A C 1
ATOM 595 O O . PHE A 1 82 ? 11.999 -3.579 -9.960 1.00 93.06 82 PHE A O 1
ATOM 602 N N . ASP A 1 83 ? 13.532 -3.229 -8.362 1.00 91.25 83 ASP A N 1
ATOM 603 C CA . ASP A 1 83 ? 14.630 -3.855 -9.092 1.00 91.25 83 ASP A CA 1
ATOM 604 C C . ASP A 1 83 ? 15.630 -4.515 -8.122 1.00 91.25 83 ASP A C 1
ATOM 606 O O . ASP A 1 83 ? 16.384 -3.816 -7.436 1.00 91.25 83 ASP A O 1
ATOM 610 N N . PRO A 1 84 ? 15.641 -5.856 -8.016 1.00 91.56 84 PRO A N 1
ATOM 611 C CA . PRO A 1 84 ? 14.722 -6.798 -8.658 1.00 91.56 84 PRO A CA 1
ATOM 612 C C . PRO A 1 84 ? 13.386 -6.962 -7.904 1.00 91.56 84 PRO A C 1
ATOM 614 O O . PRO A 1 84 ? 13.271 -6.620 -6.725 1.00 91.56 84 PRO A O 1
ATOM 617 N N . LEU A 1 85 ? 12.392 -7.565 -8.564 1.00 94.31 85 LEU A N 1
ATOM 618 C CA . LEU A 1 85 ? 11.064 -7.880 -8.033 1.00 94.31 85 LEU A CA 1
ATOM 619 C C . LEU A 1 85 ? 10.786 -9.393 -8.027 1.00 94.31 85 LEU A C 1
ATOM 621 O O . LEU A 1 85 ? 10.707 -10.041 -9.072 1.00 94.31 85 LEU A O 1
ATOM 625 N N . VAL A 1 86 ? 10.556 -9.941 -6.834 1.00 93.94 86 VAL A N 1
ATOM 626 C CA . VAL A 1 86 ? 9.912 -11.239 -6.593 1.00 93.94 86 VAL A CA 1
ATOM 627 C C . VAL A 1 86 ? 8.521 -10.987 -6.012 1.00 93.94 86 VAL A C 1
ATOM 629 O O . VAL A 1 86 ? 8.385 -10.297 -5.001 1.00 93.94 86 VAL A O 1
ATOM 632 N N . CYS A 1 87 ? 7.477 -11.554 -6.628 1.00 95.25 87 CYS A N 1
ATOM 633 C CA . CYS A 1 87 ? 6.112 -11.391 -6.125 1.00 95.25 87 CYS A CA 1
ATOM 634 C C . CYS A 1 87 ? 5.940 -12.012 -4.719 1.00 95.25 87 CYS A C 1
ATOM 636 O O . CYS A 1 87 ? 6.461 -13.105 -4.464 1.00 95.25 87 CYS A O 1
ATOM 638 N N . PRO A 1 88 ? 5.191 -11.360 -3.807 1.00 93.81 88 PRO A N 1
ATOM 639 C CA . PRO A 1 88 ? 4.860 -11.926 -2.496 1.00 93.81 88 PRO A CA 1
ATOM 640 C C . PRO A 1 88 ? 4.056 -13.234 -2.569 1.00 93.81 88 PRO A C 1
ATOM 642 O O . PRO A 1 88 ? 3.418 -13.521 -3.579 1.00 93.81 88 PRO A O 1
ATOM 645 N N . GLN A 1 89 ? 4.013 -13.999 -1.470 1.00 89.25 89 GLN A N 1
ATOM 646 C CA . GLN A 1 89 ? 3.486 -15.378 -1.430 1.00 89.25 89 GLN A CA 1
ATOM 647 C C . GLN A 1 89 ? 2.047 -15.538 -1.959 1.00 89.25 89 GLN A C 1
ATOM 649 O O . GLN A 1 89 ? 1.718 -16.564 -2.547 1.00 89.25 89 GLN A O 1
ATOM 654 N N . SER A 1 90 ? 1.184 -14.539 -1.760 1.00 89.19 90 SER A N 1
ATOM 655 C CA . SER A 1 90 ? -0.224 -14.573 -2.194 1.00 89.19 90 SER A CA 1
ATOM 656 C C . SER A 1 90 ? -0.477 -13.804 -3.490 1.00 89.19 90 SER A C 1
ATOM 658 O O . SER A 1 90 ? -1.632 -13.562 -3.846 1.00 89.19 90 SER A O 1
ATOM 660 N N . TYR A 1 91 ? 0.576 -13.407 -4.199 1.00 93.88 91 TYR A N 1
ATOM 661 C CA . TYR A 1 91 ? 0.503 -12.603 -5.409 1.00 93.88 91 TYR A CA 1
ATOM 662 C C . TYR A 1 91 ? 0.965 -13.414 -6.619 1.00 93.88 91 TYR A C 1
ATOM 664 O O . TYR A 1 91 ? 1.888 -14.219 -6.543 1.00 93.88 91 TYR A O 1
ATOM 672 N N . SER A 1 92 ? 0.314 -13.180 -7.751 1.00 94.50 92 SER A N 1
ATOM 673 C CA . SER A 1 92 ? 0.670 -13.744 -9.048 1.00 94.50 92 SER A CA 1
ATOM 674 C C . SER A 1 92 ? 1.281 -12.657 -9.927 1.00 94.50 92 SER A C 1
ATOM 676 O O . SER A 1 92 ? 0.803 -11.518 -9.941 1.00 94.50 92 SER A O 1
ATOM 678 N N . ALA A 1 93 ? 2.329 -13.013 -10.668 1.00 94.75 93 ALA A N 1
ATOM 679 C CA . ALA A 1 93 ? 2.914 -12.123 -11.659 1.00 94.75 93 ALA A CA 1
ATOM 680 C C . ALA A 1 93 ? 1.937 -11.908 -12.829 1.00 94.75 93 ALA A C 1
ATOM 682 O O . ALA A 1 93 ? 1.313 -12.848 -13.320 1.00 94.75 93 ALA A O 1
ATOM 683 N N . VAL A 1 94 ? 1.837 -10.665 -13.283 1.00 93.81 94 VAL A N 1
ATOM 684 C CA . VAL A 1 94 ? 1.137 -10.221 -14.486 1.00 93.81 94 VAL A CA 1
ATOM 685 C C . VAL A 1 94 ? 2.194 -9.690 -15.451 1.00 93.81 94 VAL A C 1
ATOM 687 O O . VAL A 1 94 ? 2.998 -8.832 -15.083 1.00 93.81 94 VAL A O 1
ATOM 690 N N . GLY A 1 95 ? 2.202 -10.221 -16.673 1.00 85.94 95 GLY A N 1
ATOM 691 C CA . GLY A 1 95 ? 3.265 -10.016 -17.657 1.00 85.94 95 GLY A CA 1
ATOM 692 C C . GLY A 1 95 ? 3.882 -11.354 -18.110 1.00 85.94 95 GLY A C 1
ATOM 693 O O . GLY A 1 95 ? 3.194 -12.377 -18.043 1.00 85.94 95 GLY A O 1
ATOM 694 N N . PRO A 1 96 ? 5.154 -11.376 -18.556 1.00 77.75 96 PRO A N 1
ATOM 695 C CA . PRO A 1 96 ? 6.061 -10.232 -18.633 1.00 77.75 96 PRO A CA 1
ATOM 696 C C . PRO A 1 96 ? 5.622 -9.207 -19.681 1.00 77.75 96 PRO A C 1
ATOM 698 O O . PRO A 1 96 ? 5.035 -9.544 -20.709 1.00 77.75 96 PRO A O 1
ATOM 701 N N . PHE A 1 97 ? 5.923 -7.948 -19.394 1.00 84.50 97 PHE A N 1
ATOM 702 C CA . PHE A 1 97 ? 5.923 -6.864 -20.365 1.00 84.50 97 PHE A CA 1
ATOM 703 C C . PHE A 1 97 ? 7.301 -6.804 -21.055 1.00 84.50 97 PHE A C 1
ATOM 705 O O . PHE A 1 97 ? 8.067 -7.772 -21.056 1.00 84.50 97 PHE A O 1
ATOM 712 N N . THR A 1 98 ? 7.634 -5.671 -21.671 1.00 81.50 98 THR A N 1
ATOM 713 C CA . THR A 1 98 ? 8.964 -5.432 -22.241 1.00 81.50 98 THR A CA 1
ATOM 714 C C . THR A 1 98 ? 10.051 -5.448 -21.170 1.00 81.50 98 THR A C 1
ATOM 716 O O . THR A 1 98 ? 9.810 -5.062 -20.030 1.00 81.50 98 THR A O 1
ATOM 719 N N . SER A 1 99 ? 11.260 -5.869 -21.553 1.00 81.62 99 SER A N 1
ATOM 720 C CA . SER A 1 99 ? 12.453 -5.793 -20.701 1.00 81.62 99 SER A CA 1
ATOM 721 C C . SER A 1 99 ? 12.261 -6.426 -19.325 1.00 81.62 99 SER A C 1
ATOM 723 O O . SER A 1 99 ? 12.626 -5.796 -18.354 1.00 81.62 99 SER A O 1
ATOM 725 N N . ASN A 1 100 ? 11.652 -7.620 -19.246 1.00 85.94 100 ASN A N 1
ATOM 726 C CA . ASN A 1 100 ? 11.384 -8.391 -18.016 1.00 85.94 100 ASN A CA 1
ATOM 727 C C . ASN A 1 100 ? 10.562 -7.678 -16.917 1.00 85.94 100 ASN A C 1
ATOM 729 O O . ASN A 1 100 ? 10.443 -8.195 -15.802 1.00 85.94 100 ASN A O 1
ATOM 733 N N . TYR A 1 101 ? 9.948 -6.543 -17.247 1.00 92.75 101 TYR A N 1
ATOM 734 C CA . TYR A 1 101 ? 9.054 -5.825 -16.357 1.00 92.75 101 TYR A CA 1
ATOM 735 C C . TYR A 1 101 ? 7.794 -6.653 -16.079 1.00 92.75 101 TYR A C 1
ATOM 737 O O . TYR A 1 101 ? 7.189 -7.230 -16.988 1.00 92.75 101 TYR A O 1
ATOM 745 N N . ILE A 1 102 ? 7.394 -6.720 -14.817 1.00 95.19 102 ILE A N 1
ATOM 746 C CA . ILE A 1 102 ? 6.209 -7.426 -14.337 1.00 95.19 102 ILE A CA 1
ATOM 747 C C . ILE A 1 102 ? 5.423 -6.529 -13.385 1.00 95.19 102 ILE A C 1
ATOM 749 O O . ILE A 1 102 ? 5.964 -5.621 -12.754 1.00 95.19 102 ILE A O 1
ATOM 753 N N . ALA A 1 103 ? 4.143 -6.844 -13.232 1.00 96.56 103 ALA A N 1
ATOM 754 C CA . ALA A 1 103 ? 3.379 -6.440 -12.064 1.00 96.56 103 ALA A CA 1
ATOM 755 C C . ALA A 1 103 ? 3.073 -7.663 -11.197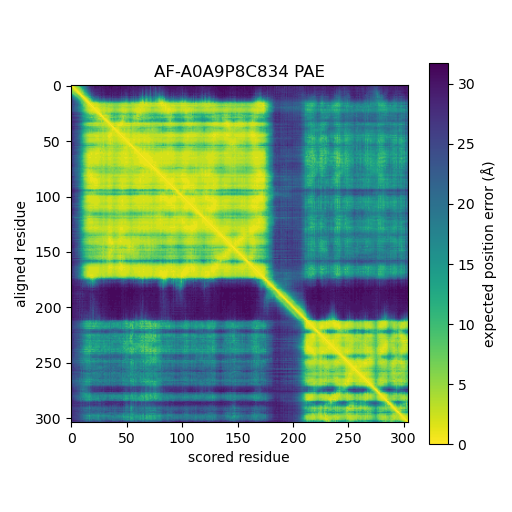 1.00 96.56 103 ALA A C 1
ATOM 757 O O . ALA A 1 103 ? 3.005 -8.776 -11.706 1.00 96.56 103 ALA A O 1
ATOM 758 N N . CYS A 1 104 ? 2.836 -7.482 -9.905 1.00 97.19 104 CYS A N 1
ATOM 759 C CA . CYS A 1 104 ? 2.303 -8.522 -9.034 1.00 97.19 104 CYS A CA 1
ATOM 760 C C . CYS A 1 104 ? 0.938 -8.074 -8.519 1.00 97.19 104 CYS A C 1
ATOM 762 O O . CYS A 1 104 ? 0.842 -7.068 -7.813 1.00 97.19 104 CYS A O 1
ATOM 764 N N . CYS A 1 105 ? -0.102 -8.847 -8.825 1.00 97.44 105 CYS A N 1
ATOM 765 C CA . CYS A 1 105 ? -1.445 -8.665 -8.277 1.00 97.44 105 CYS A CA 1
ATOM 766 C C . CYS A 1 105 ? -1.782 -9.797 -7.305 1.00 97.44 105 CYS A C 1
ATOM 768 O O . CYS A 1 105 ? -1.244 -10.894 -7.463 1.00 97.44 105 CYS A O 1
ATOM 770 N N . PRO A 1 106 ? -2.667 -9.583 -6.312 1.00 95.31 106 PRO A N 1
ATOM 771 C CA . PRO A 1 106 ? -3.131 -10.679 -5.471 1.00 95.31 106 PRO A CA 1
ATOM 772 C C . PRO A 1 106 ? -3.677 -11.816 -6.340 1.00 95.31 106 PRO A C 1
ATOM 774 O O . PRO A 1 106 ? -4.268 -11.581 -7.394 1.00 95.31 106 PRO A O 1
ATOM 777 N N . SER A 1 107 ? -3.472 -13.059 -5.923 1.00 92.69 107 SER A N 1
ATOM 778 C CA . SER A 1 107 ? -3.877 -14.217 -6.721 1.00 92.69 107 SER A CA 1
ATOM 779 C C . SER A 1 107 ? -5.388 -14.185 -6.982 1.00 92.69 107 SER A C 1
ATOM 781 O O . SER A 1 107 ? -6.183 -14.039 -6.055 1.00 92.69 107 SER A O 1
ATOM 783 N N . GLY A 1 108 ? -5.783 -14.282 -8.255 1.00 91.44 108 GLY A N 1
ATOM 784 C CA . GLY A 1 108 ? -7.179 -14.135 -8.693 1.00 91.44 108 GLY A CA 1
ATOM 785 C C . GLY A 1 108 ? -7.630 -12.695 -8.986 1.00 91.44 108 GLY A C 1
ATOM 786 O O . GLY A 1 108 ? -8.785 -12.491 -9.363 1.00 91.44 108 GLY A O 1
ATOM 787 N N . TYR A 1 109 ? -6.750 -11.700 -8.843 1.00 95.94 109 TYR A N 1
ATOM 788 C CA . TYR A 1 109 ? -6.992 -10.326 -9.287 1.00 95.94 109 TYR A CA 1
ATOM 789 C C . TYR A 1 109 ? -6.401 -10.121 -10.683 1.00 95.94 109 TYR A C 1
ATOM 791 O O . TYR A 1 109 ? -5.345 -10.654 -11.019 1.00 95.94 109 TYR A O 1
ATOM 799 N N . SER A 1 110 ? -7.083 -9.315 -11.490 1.00 96.62 110 SER A N 1
ATOM 800 C CA . SER A 1 110 ? -6.591 -8.829 -12.779 1.00 96.62 110 SER A CA 1
ATOM 801 C C . SER A 1 110 ? -5.939 -7.460 -12.611 1.00 96.62 110 SER A C 1
ATOM 803 O O . SER A 1 110 ? -6.355 -6.680 -11.757 1.00 96.62 110 SER A O 1
ATOM 805 N N . LEU A 1 111 ? -4.947 -7.138 -13.440 1.00 97.06 111 LEU A N 1
ATOM 806 C CA . LEU A 1 111 ? -4.392 -5.787 -13.503 1.00 97.06 111 LEU A CA 1
ATOM 807 C C . LEU A 1 111 ? -5.254 -4.914 -14.422 1.00 97.06 111 LEU A C 1
ATOM 809 O O . LEU A 1 111 ? -5.488 -5.272 -15.576 1.00 97.06 111 LEU A O 1
ATOM 813 N N . ALA A 1 112 ? -5.682 -3.755 -13.930 1.00 96.19 112 ALA A N 1
ATOM 814 C CA . ALA A 1 112 ? -6.107 -2.630 -14.752 1.00 96.19 112 ALA A CA 1
ATOM 815 C C . ALA A 1 112 ? -4.923 -1.651 -14.880 1.00 96.19 112 ALA A C 1
ATOM 817 O O . ALA A 1 112 ? -4.559 -1.021 -13.882 1.00 96.19 112 ALA A O 1
ATOM 818 N N . PRO A 1 113 ? -4.299 -1.524 -16.067 1.00 90.88 113 PRO A N 1
ATOM 819 C CA . PRO A 1 113 ? -3.280 -0.506 -16.316 1.00 90.88 113 PRO A CA 1
ATOM 820 C C . PRO A 1 113 ? -3.832 0.913 -16.088 1.00 90.88 113 PRO A C 1
ATOM 822 O O . PRO A 1 113 ? -5.051 1.115 -16.171 1.00 90.88 113 PRO A O 1
ATOM 825 N N . PRO A 1 114 ? -2.970 1.907 -15.813 1.00 90.50 114 PRO A N 1
ATOM 826 C CA . PRO A 1 114 ? -3.406 3.297 -15.751 1.00 90.50 114 PRO A CA 1
ATOM 827 C C . PRO A 1 114 ? -3.982 3.732 -17.108 1.00 90.50 114 PRO A C 1
ATOM 829 O O . PRO A 1 114 ? -3.581 3.235 -18.160 1.00 90.50 114 PRO A O 1
ATOM 832 N N . LYS A 1 115 ? -4.913 4.691 -17.098 1.00 86.81 115 LYS A N 1
ATOM 833 C CA . LYS A 1 115 ? -5.448 5.266 -18.347 1.00 86.81 115 LYS A CA 1
ATOM 834 C C . LYS A 1 115 ? -4.399 6.077 -19.108 1.00 86.81 115 LYS A C 1
ATOM 836 O O . LYS A 1 115 ? -4.419 6.086 -20.329 1.00 86.81 115 LYS A O 1
ATOM 841 N N . GLU A 1 116 ? -3.496 6.716 -18.369 1.00 84.25 116 GLU A N 1
ATOM 842 C CA . GLU A 1 116 ? -2.397 7.522 -18.892 1.00 84.25 116 GLU A CA 1
ATOM 843 C C . GLU A 1 116 ? -1.081 6.979 -18.336 1.00 84.25 116 GLU A C 1
ATOM 845 O O . GLU A 1 116 ? -0.944 6.794 -17.125 1.00 84.25 116 GLU A O 1
ATOM 850 N N . THR A 1 117 ? -0.107 6.719 -19.205 1.00 79.38 117 THR A N 1
ATOM 851 C CA . THR A 1 117 ? 1.217 6.245 -18.790 1.00 79.38 117 THR A CA 1
ATOM 852 C C . THR A 1 117 ? 2.170 7.425 -18.659 1.00 79.38 117 THR A C 1
ATOM 854 O O . THR A 1 117 ? 2.458 8.100 -19.645 1.00 79.38 117 THR A O 1
ATOM 857 N N . VAL A 1 118 ? 2.701 7.649 -17.456 1.00 82.94 118 VAL A N 1
ATOM 858 C CA . VAL A 1 118 ? 3.781 8.632 -17.230 1.00 82.94 118 VAL A CA 1
ATOM 859 C C . VAL A 1 118 ? 5.116 8.109 -17.773 1.00 82.94 118 VAL A C 1
ATOM 861 O O . VAL A 1 118 ? 5.940 8.878 -18.260 1.00 82.94 118 VAL A O 1
ATOM 864 N N . PHE A 1 119 ? 5.301 6.790 -17.725 1.00 85.56 119 PHE A N 1
ATOM 865 C CA . PHE A 1 119 ? 6.502 6.082 -18.154 1.00 85.56 119 PHE A CA 1
ATOM 866 C C . PHE A 1 119 ? 6.132 5.062 -19.224 1.00 85.56 119 PHE A C 1
ATOM 868 O O . PHE A 1 119 ? 5.266 4.214 -19.002 1.00 85.56 119 PHE A O 1
ATOM 875 N N . SER A 1 120 ? 6.783 5.134 -20.382 1.00 84.19 120 SER A N 1
ATOM 876 C CA . SER A 1 120 ? 6.544 4.200 -21.487 1.00 84.19 120 SER A CA 1
ATOM 877 C C . SER A 1 120 ? 7.100 2.800 -21.212 1.00 84.19 120 SER A C 1
ATOM 879 O O . SER A 1 120 ? 6.603 1.823 -21.765 1.00 84.19 120 SER A O 1
ATOM 881 N N . ASP A 1 121 ? 8.106 2.696 -20.346 1.00 86.06 121 ASP A N 1
ATOM 882 C CA . ASP A 1 121 ? 8.775 1.465 -19.924 1.00 86.06 121 ASP A CA 1
ATOM 883 C C . ASP A 1 121 ? 8.142 0.817 -18.681 1.00 86.06 121 ASP A C 1
ATOM 885 O O . ASP A 1 121 ? 8.457 -0.328 -18.364 1.00 86.06 121 ASP A O 1
ATOM 889 N N . ARG A 1 122 ? 7.203 1.504 -18.009 1.00 90.56 122 ARG A N 1
ATOM 890 C CA . ARG A 1 122 ? 6.507 1.004 -16.810 1.00 90.56 122 ARG A CA 1
ATOM 891 C C . ARG A 1 122 ? 4.989 0.966 -17.006 1.00 90.56 122 ARG A C 1
ATOM 893 O O . ARG A 1 122 ? 4.260 1.761 -16.411 1.00 90.56 122 ARG A O 1
ATOM 900 N N . PRO A 1 123 ? 4.474 0.023 -17.814 1.00 90.81 123 PRO A N 1
ATOM 901 C CA . PRO A 1 123 ? 3.052 -0.054 -18.164 1.00 90.81 123 PRO A CA 1
ATOM 902 C C . PRO A 1 123 ? 2.108 -0.347 -16.986 1.00 90.81 123 PRO A C 1
ATOM 904 O O . PRO A 1 123 ? 0.897 -0.197 -17.131 1.00 90.81 123 PRO A O 1
ATOM 907 N N . ALA A 1 124 ? 2.624 -0.775 -15.831 1.00 93.25 124 ALA A N 1
ATOM 908 C CA . ALA A 1 124 ? 1.826 -1.024 -14.631 1.00 93.25 124 ALA A CA 1
ATOM 909 C C . ALA A 1 124 ? 1.901 0.115 -13.600 1.00 93.25 124 ALA A C 1
ATOM 911 O O . ALA A 1 124 ? 1.139 0.101 -12.631 1.00 93.25 124 ALA A O 1
ATOM 912 N N . PHE A 1 125 ? 2.781 1.103 -13.797 1.00 92.06 125 PHE A N 1
ATOM 913 C CA . PHE A 1 125 ? 2.942 2.221 -12.874 1.00 92.06 125 PHE A CA 1
ATOM 914 C C . PHE A 1 125 ? 1.663 3.063 -12.799 1.00 92.06 125 PHE A C 1
ATOM 916 O O . PHE A 1 125 ? 1.203 3.597 -13.802 1.00 92.06 125 PHE A O 1
ATOM 923 N N . GLY A 1 126 ? 1.079 3.181 -11.605 1.00 88.81 126 GLY A N 1
ATOM 924 C CA . GLY A 1 126 ? -0.214 3.850 -11.403 1.00 88.81 126 GLY A CA 1
ATOM 925 C C . GLY A 1 126 ? -1.437 2.995 -11.767 1.00 88.81 126 GLY A C 1
ATOM 926 O O . GLY A 1 126 ? -2.563 3.491 -11.738 1.00 88.81 126 GLY A O 1
ATOM 927 N N . GLY A 1 127 ? -1.239 1.718 -12.106 1.00 93.12 127 GLY A N 1
ATOM 928 C CA . GLY A 1 127 ? -2.317 0.756 -12.307 1.00 93.12 127 GLY A CA 1
ATOM 929 C C . GLY A 1 127 ? -2.977 0.316 -10.997 1.00 93.12 127 GLY A C 1
ATOM 930 O O . GLY A 1 127 ? -2.517 0.616 -9.897 1.00 93.12 127 GLY A O 1
ATOM 931 N N . THR A 1 128 ? -4.075 -0.428 -11.115 1.00 95.69 128 THR A N 1
ATOM 932 C CA . THR A 1 128 ? -4.816 -0.992 -9.976 1.00 95.69 128 THR A CA 1
ATOM 933 C C . THR A 1 128 ? -5.121 -2.463 -10.233 1.00 95.69 128 THR A C 1
ATOM 935 O O . THR A 1 128 ? -5.633 -2.818 -11.292 1.00 95.69 128 THR A O 1
ATOM 938 N N . CYS A 1 129 ? -4.849 -3.340 -9.271 1.00 97.38 129 CYS A N 1
ATOM 939 C CA . CYS A 1 129 ? -5.340 -4.713 -9.328 1.00 97.38 129 CYS A CA 1
ATOM 940 C C . CYS A 1 129 ? -6.804 -4.744 -8.891 1.00 97.38 129 CYS A C 1
ATOM 942 O O . CYS A 1 129 ? -7.169 -4.069 -7.932 1.00 97.38 129 CYS A O 1
ATOM 944 N N . TYR A 1 130 ? -7.640 -5.552 -9.533 1.00 96.50 130 TYR A N 1
ATOM 945 C CA . TYR A 1 130 ? -9.051 -5.663 -9.177 1.00 96.50 130 TYR A CA 1
ATOM 946 C C . TYR A 1 130 ? -9.584 -7.088 -9.322 1.00 96.50 130 TYR A C 1
ATOM 948 O O . TYR A 1 130 ? -9.085 -7.887 -10.116 1.00 96.50 130 TYR A O 1
A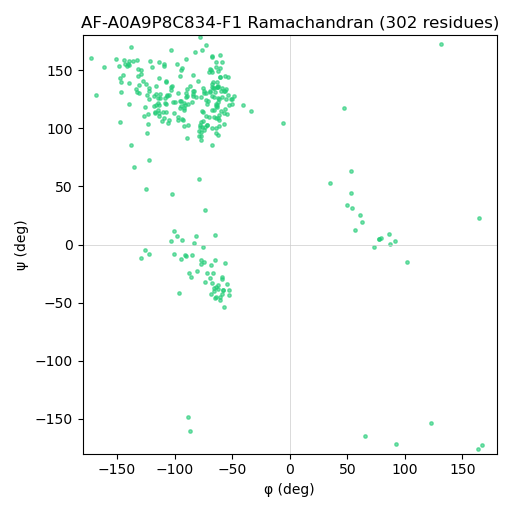TOM 956 N N . THR A 1 131 ? -10.637 -7.398 -8.573 1.00 95.50 131 THR A N 1
ATOM 957 C CA . THR A 1 131 ? -11.438 -8.610 -8.760 1.00 95.50 131 THR A CA 1
ATOM 958 C C . THR A 1 131 ? -12.927 -8.288 -8.585 1.00 95.50 131 THR A C 1
ATOM 960 O O . THR A 1 131 ? -13.280 -7.505 -7.696 1.00 95.50 131 THR A O 1
ATOM 963 N N . PRO A 1 132 ? -13.829 -8.836 -9.419 1.00 94.00 132 PRO A N 1
ATOM 964 C CA . PRO A 1 132 ? -15.266 -8.681 -9.224 1.00 94.00 132 PRO A CA 1
ATOM 965 C C . PRO A 1 132 ? -15.743 -9.307 -7.910 1.00 94.00 132 PRO A C 1
ATOM 967 O O . PRO A 1 132 ? -15.418 -10.450 -7.589 1.00 94.00 132 PRO A O 1
ATOM 970 N N . LEU A 1 133 ? -16.592 -8.589 -7.178 1.00 92.50 133 LEU A N 1
ATOM 971 C CA . LEU A 1 133 ? -17.345 -9.140 -6.059 1.00 92.50 133 LEU A CA 1
ATOM 972 C C . LEU A 1 133 ? -18.651 -9.726 -6.592 1.00 92.50 133 LEU A C 1
ATOM 974 O O . LEU A 1 133 ? -19.463 -9.041 -7.210 1.00 92.50 133 LEU A O 1
ATOM 978 N N . THR A 1 134 ? -18.854 -11.021 -6.362 1.00 90.56 134 THR A N 1
ATOM 979 C CA . THR A 1 134 ? -20.021 -11.729 -6.897 1.00 90.56 134 THR A CA 1
ATOM 980 C C . THR A 1 134 ? -21.304 -11.231 -6.229 1.00 90.56 134 THR A C 1
ATOM 982 O O . THR A 1 134 ? -21.416 -11.239 -5.003 1.00 90.56 134 THR A O 1
ATOM 985 N N . SER A 1 135 ? -22.298 -10.841 -7.033 1.00 90.19 135 SER A N 1
ATOM 986 C CA . SER A 1 135 ? -23.607 -10.423 -6.521 1.00 90.19 135 SER A CA 1
ATOM 987 C C . SER A 1 135 ? -24.234 -11.506 -5.636 1.00 90.19 135 SER A C 1
ATOM 989 O O . SER A 1 135 ? -24.188 -12.696 -5.955 1.00 90.19 135 SER A O 1
ATOM 991 N N . GLY A 1 136 ? -24.763 -11.102 -4.478 1.00 86.50 136 GLY A N 1
ATOM 992 C CA . GLY A 1 136 ? -25.342 -12.013 -3.485 1.00 86.50 136 GLY A CA 1
ATOM 993 C C . GLY A 1 136 ? -24.330 -12.851 -2.688 1.00 86.50 136 GLY A C 1
ATOM 994 O O . GLY A 1 136 ? -24.735 -13.586 -1.786 1.00 86.50 136 GLY A O 1
ATOM 995 N N . LYS A 1 137 ? -23.019 -12.750 -2.955 1.00 89.81 137 LYS A N 1
ATOM 996 C CA . LYS A 1 137 ? -21.978 -13.371 -2.121 1.00 89.81 137 LYS A CA 1
ATOM 997 C C . LYS A 1 137 ? -21.485 -12.375 -1.079 1.00 89.81 137 LYS A C 1
ATOM 999 O O . LYS A 1 137 ? -20.775 -11.426 -1.387 1.00 89.81 137 LYS A O 1
ATOM 1004 N N . ALA A 1 138 ? -21.882 -12.620 0.163 1.00 89.62 138 ALA A N 1
ATOM 1005 C CA . ALA A 1 138 ? -21.447 -11.858 1.320 1.00 89.62 138 ALA A CA 1
ATOM 1006 C C . ALA A 1 138 ? -19.917 -11.900 1.501 1.00 89.62 138 ALA A C 1
ATOM 1008 O O . ALA A 1 138 ? -19.315 -12.972 1.453 1.00 89.62 138 ALA A O 1
ATOM 1009 N N . VAL A 1 139 ? -19.315 -10.742 1.774 1.00 91.19 139 VAL A N 1
ATOM 1010 C CA . VAL A 1 139 ? -17.905 -10.583 2.156 1.00 91.19 139 VAL A CA 1
ATOM 1011 C C . VAL A 1 139 ? -17.803 -9.743 3.427 1.00 91.19 139 VAL A C 1
ATOM 1013 O O . VAL A 1 139 ? -18.628 -8.862 3.661 1.00 91.19 139 VAL A O 1
ATOM 1016 N N . GLN A 1 140 ? -16.816 -10.013 4.280 1.00 92.50 140 GLN A N 1
ATOM 1017 C CA . GLN A 1 140 ? -16.589 -9.206 5.479 1.00 92.50 140 GLN A CA 1
ATOM 1018 C C . GLN A 1 140 ? -15.752 -7.980 5.120 1.00 92.50 140 GLN A C 1
ATOM 1020 O O . GLN A 1 140 ? -14.706 -8.116 4.491 1.00 92.50 140 GLN A O 1
ATOM 1025 N N . VAL A 1 141 ? -16.212 -6.798 5.526 1.00 92.44 141 VAL A N 1
ATOM 1026 C CA . VAL A 1 141 ? -15.560 -5.524 5.222 1.00 92.44 141 VAL A CA 1
ATOM 1027 C C . VAL A 1 141 ? -15.424 -4.699 6.495 1.00 92.44 141 VAL A C 1
ATOM 1029 O O . VAL A 1 141 ? -16.398 -4.505 7.228 1.00 92.44 141 VAL A O 1
ATOM 1032 N N . THR A 1 142 ? -14.221 -4.191 6.741 1.00 91.81 142 THR A N 1
ATOM 1033 C CA . THR A 1 142 ? -13.943 -3.207 7.788 1.00 91.81 142 THR A CA 1
ATOM 1034 C C . THR A 1 142 ? -14.068 -1.810 7.196 1.00 91.81 142 THR A C 1
ATOM 1036 O O . THR A 1 142 ? -13.336 -1.423 6.289 1.00 91.81 142 THR A O 1
ATOM 1039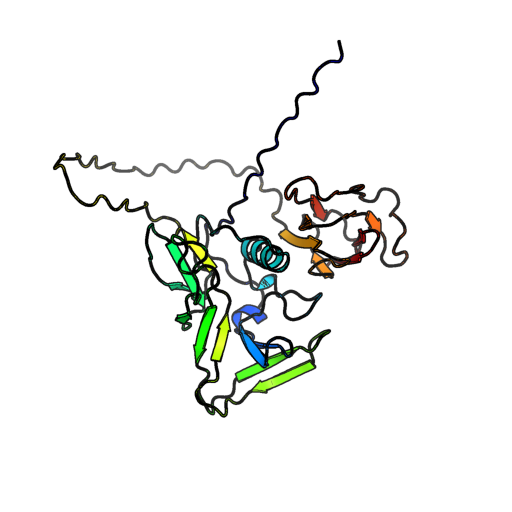 N N . GLN A 1 143 ? -15.034 -1.053 7.690 1.00 90.50 143 GLN A N 1
ATOM 1040 C CA . GLN A 1 143 ? -15.329 0.306 7.268 1.00 90.50 143 GLN A CA 1
ATOM 1041 C C . GLN A 1 143 ? -14.518 1.294 8.090 1.00 90.50 143 GLN A C 1
ATOM 1043 O O . GLN A 1 143 ? -14.506 1.220 9.323 1.00 90.50 143 GLN A O 1
ATOM 1048 N N . TYR A 1 144 ? -13.907 2.254 7.409 1.00 88.62 144 TYR A N 1
ATOM 1049 C CA . TYR A 1 144 ? -13.182 3.344 8.040 1.00 88.62 144 TYR A CA 1
ATOM 1050 C C . TYR A 1 144 ? -13.848 4.687 7.740 1.00 88.62 144 TYR A C 1
ATOM 1052 O O . TYR A 1 144 ? -14.249 4.971 6.607 1.00 88.62 144 TYR A O 1
ATOM 1060 N N . GLY A 1 145 ? -13.952 5.501 8.791 1.00 83.69 145 GLY A N 1
ATOM 1061 C CA . GLY A 1 145 ? -14.351 6.903 8.728 1.00 83.69 145 GLY A CA 1
ATOM 1062 C C . GLY A 1 145 ? -13.138 7.805 8.506 1.00 83.69 145 GLY A C 1
ATOM 1063 O O . GLY A 1 145 ? -12.162 7.405 7.883 1.00 83.69 145 GLY A O 1
ATOM 1064 N N . SER A 1 146 ? -13.167 9.028 9.036 1.00 80.31 146 SER A N 1
ATOM 1065 C CA . SER A 1 146 ? -12.039 9.968 8.934 1.00 80.31 146 SER A CA 1
ATOM 1066 C C . SER A 1 146 ? -10.921 9.720 9.953 1.00 80.31 146 SER A C 1
ATOM 1068 O O . SER A 1 146 ? -9.792 10.140 9.719 1.00 80.31 146 SER A O 1
ATOM 1070 N N . SER A 1 147 ? -11.220 9.062 11.076 1.00 78.56 147 SER A N 1
ATOM 1071 C CA . SER A 1 147 ? -10.303 8.927 12.219 1.00 78.56 147 SER A CA 1
ATOM 1072 C C . SER A 1 147 ? -10.046 7.488 12.667 1.00 78.56 147 SER A C 1
ATOM 1074 O O . SER A 1 147 ? -9.237 7.268 13.563 1.00 78.56 147 SER A O 1
ATOM 1076 N N . GLY A 1 148 ? -10.720 6.496 12.081 1.00 84.38 148 GLY A N 1
ATOM 1077 C CA . GLY A 1 148 ? -10.573 5.111 12.514 1.00 84.38 148 GLY A CA 1
ATOM 1078 C C . GLY A 1 148 ? -11.629 4.169 11.961 1.00 84.38 148 GLY A C 1
ATOM 1079 O O . GLY A 1 148 ? -12.458 4.536 11.120 1.00 84.38 148 GLY A O 1
ATOM 1080 N N . VAL A 1 149 ? -11.589 2.940 12.474 1.00 87.56 149 VAL A N 1
ATOM 1081 C CA . VAL A 1 149 ? -12.595 1.913 12.201 1.00 87.56 149 VAL A CA 1
ATOM 1082 C C . VAL A 1 149 ? -13.946 2.393 12.718 1.00 87.56 149 VAL A C 1
ATOM 1084 O O . VAL A 1 149 ? -14.088 2.747 13.884 1.00 87.56 149 VAL A O 1
ATOM 1087 N N . THR A 1 150 ? -14.946 2.395 11.844 1.00 87.69 150 THR A N 1
ATOM 1088 C CA . THR A 1 150 ? -16.332 2.718 12.205 1.00 87.69 150 THR A CA 1
ATOM 1089 C C . THR A 1 150 ? -17.138 1.450 12.468 1.00 87.69 150 THR A C 1
ATOM 1091 O O . THR A 1 150 ? -17.911 1.395 13.419 1.00 87.69 150 THR A O 1
ATOM 1094 N N . ALA A 1 151 ? -16.954 0.416 11.645 1.00 87.81 151 ALA A N 1
ATOM 1095 C CA . ALA A 1 151 ? -17.643 -0.862 11.797 1.00 87.81 151 ALA A CA 1
ATOM 1096 C C . ALA A 1 151 ? -16.915 -1.973 11.036 1.00 87.81 151 ALA A C 1
ATOM 1098 O O . ALA A 1 151 ? -16.320 -1.718 9.996 1.00 87.81 151 ALA A O 1
ATOM 1099 N N . THR A 1 152 ? -17.052 -3.220 11.481 1.00 90.06 152 THR A N 1
ATOM 1100 C CA . THR A 1 152 ? -16.770 -4.398 10.649 1.00 90.06 152 THR A CA 1
ATOM 1101 C C . THR A 1 152 ? -18.083 -5.120 10.405 1.00 90.06 152 THR A C 1
ATOM 1103 O O . THR A 1 152 ? -18.760 -5.526 11.347 1.00 90.06 152 THR A O 1
ATOM 1106 N N . SER A 1 153 ? -18.472 -5.252 9.140 1.00 88.81 153 SER A N 1
ATOM 1107 C CA . SER A 1 153 ? -19.807 -5.723 8.763 1.00 88.81 153 SER A CA 1
ATOM 1108 C C . SER A 1 153 ? -19.777 -6.590 7.514 1.00 88.81 153 SER A C 1
ATOM 1110 O O . SER A 1 153 ? -18.863 -6.494 6.695 1.00 88.81 153 SER A O 1
ATOM 1112 N N . THR A 1 154 ? -20.812 -7.405 7.347 1.00 90.12 154 THR A N 1
ATOM 1113 C CA . THR A 1 154 ? -21.025 -8.181 6.128 1.00 90.12 154 THR A CA 1
ATOM 1114 C C . THR A 1 154 ? -21.541 -7.274 5.016 1.00 90.12 154 THR A C 1
ATOM 1116 O O . THR A 1 154 ? -22.660 -6.771 5.088 1.00 90.12 154 THR A O 1
ATOM 1119 N N . PHE A 1 155 ? -20.738 -7.089 3.974 1.00 88.88 155 PHE A N 1
ATOM 1120 C CA . PHE A 1 155 ? -21.144 -6.442 2.736 1.00 88.88 155 PHE A CA 1
ATOM 1121 C C . PHE A 1 155 ? -21.710 -7.486 1.775 1.00 88.88 155 PHE A C 1
ATOM 1123 O O . PHE A 1 155 ? -21.071 -8.502 1.499 1.00 88.88 155 PHE A O 1
ATOM 1130 N N . MET A 1 156 ? -22.909 -7.238 1.255 1.00 90.38 156 MET A N 1
ATOM 1131 C CA . MET A 1 156 ? -23.525 -8.069 0.226 1.00 90.38 156 MET A CA 1
ATOM 1132 C C . MET A 1 156 ? -23.628 -7.250 -1.062 1.00 90.38 156 MET A C 1
ATOM 1134 O O . MET A 1 156 ? -24.428 -6.315 -1.110 1.00 90.38 156 MET A O 1
ATOM 1138 N N . PRO A 1 157 ? -22.849 -7.575 -2.107 1.00 88.75 157 PRO A N 1
ATOM 1139 C CA . PRO A 1 157 ? -22.919 -6.850 -3.365 1.00 88.75 157 PRO A CA 1
ATOM 1140 C C . PRO A 1 157 ? -24.308 -6.999 -4.002 1.00 88.75 157 PRO A C 1
ATOM 1142 O O . PRO A 1 157 ? -24.736 -8.108 -4.336 1.00 88.75 157 PRO A O 1
ATOM 1145 N N . THR A 1 158 ? -25.016 -5.883 -4.172 1.00 86.19 158 THR A N 1
ATOM 1146 C CA . THR A 1 158 ? -26.355 -5.826 -4.795 1.00 86.19 158 THR A CA 1
ATOM 1147 C C . THR A 1 158 ? -26.306 -5.509 -6.288 1.00 86.19 158 THR A C 1
ATOM 1149 O O . THR A 1 158 ? -27.297 -5.685 -6.989 1.00 86.19 158 THR A O 1
ATOM 1152 N N . VAL A 1 159 ? -25.146 -5.077 -6.782 1.00 79.00 159 VAL A N 1
ATOM 1153 C CA . VAL A 1 159 ? -24.889 -4.721 -8.180 1.00 79.00 159 VAL A CA 1
ATOM 1154 C C . VAL A 1 159 ? -23.783 -5.600 -8.758 1.00 79.00 159 VAL A C 1
ATOM 1156 O O . VAL A 1 159 ? -22.919 -6.095 -8.034 1.00 79.00 159 VAL A O 1
ATOM 1159 N N . THR A 1 160 ? -23.805 -5.804 -10.072 1.00 76.88 160 THR A N 1
ATOM 1160 C CA . THR A 1 160 ? -22.853 -6.677 -10.779 1.00 76.88 160 THR A CA 1
ATOM 1161 C C . THR A 1 160 ? -21.474 -6.049 -10.986 1.00 76.88 160 THR A C 1
ATOM 1163 O O . THR A 1 160 ? -20.535 -6.759 -11.330 1.00 76.88 160 THR A O 1
ATOM 1166 N N . ASN A 1 161 ? -21.330 -4.739 -10.771 1.00 82.38 161 ASN A N 1
ATOM 1167 C CA . ASN A 1 161 ? -20.074 -4.004 -10.934 1.00 82.38 161 ASN A CA 1
ATOM 1168 C C . ASN A 1 161 ? -19.315 -3.775 -9.617 1.00 82.38 161 ASN A C 1
ATOM 1170 O O . ASN A 1 161 ? -18.325 -3.048 -9.619 1.00 82.38 161 ASN A O 1
ATOM 1174 N N . ALA A 1 162 ? -19.759 -4.361 -8.502 1.00 89.38 162 ALA A N 1
ATOM 1175 C CA . ALA A 1 162 ? -19.006 -4.300 -7.257 1.00 89.38 162 ALA A CA 1
ATOM 1176 C C . ALA A 1 162 ? -17.656 -5.009 -7.424 1.00 89.38 162 ALA A C 1
ATOM 1178 O O . ALA A 1 162 ? -17.580 -6.096 -7.998 1.00 89.38 162 ALA A O 1
ATOM 1179 N N . GLN A 1 163 ? -16.585 -4.398 -6.929 1.00 94.44 163 GLN A N 1
ATOM 1180 C CA . GLN A 1 163 ? -15.218 -4.889 -7.089 1.00 94.44 163 GLN A CA 1
ATOM 1181 C C . GLN A 1 163 ? -14.425 -4.654 -5.806 1.00 94.44 163 GLN A C 1
ATOM 1183 O O . GLN A 1 163 ? -14.730 -3.742 -5.035 1.00 94.44 163 GLN A O 1
ATOM 1188 N N . ALA A 1 164 ? -13.407 -5.482 -5.598 1.00 94.81 164 ALA A N 1
ATOM 1189 C CA . ALA A 1 164 ? -12.347 -5.224 -4.639 1.00 94.81 164 ALA A CA 1
ATOM 1190 C C . ALA A 1 164 ? -11.066 -4.857 -5.389 1.00 94.81 164 ALA A C 1
ATOM 1192 O O . ALA A 1 164 ? -10.757 -5.451 -6.424 1.00 94.81 164 ALA A O 1
ATOM 1193 N N . TYR A 1 165 ? -10.329 -3.895 -4.849 1.00 95.88 165 TYR A N 1
ATOM 1194 C CA . TYR A 1 165 ? -9.115 -3.337 -5.432 1.00 95.88 165 TYR A CA 1
ATOM 1195 C C . TYR A 1 165 ? -7.889 -3.671 -4.589 1.00 95.88 165 TYR A C 1
ATOM 1197 O O . TYR A 1 165 ? -7.994 -3.916 -3.391 1.00 95.88 165 TYR A O 1
ATOM 1205 N N . ALA A 1 166 ? -6.710 -3.660 -5.194 1.00 95.31 166 ALA A N 1
ATOM 1206 C CA . ALA A 1 166 ? -5.438 -3.775 -4.500 1.00 95.31 166 ALA A CA 1
ATOM 1207 C C . ALA A 1 166 ? -4.362 -2.990 -5.252 1.00 95.31 166 ALA A C 1
ATOM 1209 O O . ALA A 1 166 ? -4.435 -2.823 -6.472 1.00 95.31 166 ALA A O 1
ATOM 1210 N N . TYR A 1 167 ? -3.343 -2.540 -4.528 1.00 94.06 167 TYR A N 1
ATOM 1211 C CA . TYR A 1 167 ? -2.175 -1.939 -5.159 1.00 94.06 167 TYR A CA 1
ATOM 1212 C C . TYR A 1 167 ? -1.311 -3.025 -5.817 1.00 94.06 167 TYR A C 1
ATOM 1214 O O . TYR A 1 167 ? -1.015 -4.031 -5.159 1.00 94.06 167 TYR A O 1
ATOM 1222 N N . PRO A 1 168 ? -0.922 -2.855 -7.094 1.00 95.56 168 PRO A N 1
ATOM 1223 C CA . PRO A 1 168 ? 0.078 -3.711 -7.709 1.00 95.56 168 PRO A CA 1
ATOM 1224 C C . PRO A 1 168 ? 1.459 -3.426 -7.114 1.00 95.56 168 PRO A C 1
ATOM 1226 O O . PRO A 1 168 ? 1.781 -2.286 -6.781 1.00 95.56 168 PRO A O 1
ATOM 1229 N N . TYR A 1 169 ? 2.300 -4.455 -7.054 1.00 95.25 169 TYR A N 1
ATOM 1230 C CA . TYR A 1 169 ? 3.749 -4.244 -7.111 1.00 95.25 169 TYR A CA 1
ATOM 1231 C C . TYR A 1 169 ? 4.139 -4.153 -8.578 1.00 95.25 169 TYR A C 1
ATOM 1233 O O . TYR A 1 169 ? 3.546 -4.859 -9.391 1.00 95.25 169 TYR A O 1
ATOM 1241 N N . GLU A 1 170 ? 5.132 -3.350 -8.931 1.00 94.88 170 GLU A N 1
ATOM 1242 C CA . GLU A 1 170 ? 5.654 -3.332 -10.293 1.00 94.88 170 GLU A CA 1
ATOM 1243 C C . GLU A 1 170 ? 7.158 -3.097 -10.331 1.00 94.88 170 GLU A C 1
ATOM 1245 O O . GLU A 1 170 ? 7.718 -2.447 -9.450 1.00 94.88 170 GLU A O 1
ATOM 1250 N N . GLY A 1 171 ? 7.825 -3.711 -11.302 1.00 94.25 171 GLY A N 1
ATOM 1251 C CA . GLY A 1 171 ? 9.277 -3.773 -11.318 1.00 94.25 171 GLY A CA 1
ATOM 1252 C C . GLY A 1 171 ? 9.836 -4.831 -12.250 1.00 94.25 171 GLY A C 1
ATOM 1253 O O . GLY A 1 171 ? 9.104 -5.510 -12.966 1.00 94.25 171 GLY A O 1
ATOM 1254 N N . TYR A 1 172 ? 11.150 -4.975 -12.225 1.00 92.56 172 TYR A N 1
ATOM 1255 C CA . TYR A 1 172 ? 11.911 -5.877 -13.076 1.00 92.56 172 TYR A CA 1
ATOM 1256 C C . TYR A 1 172 ? 12.099 -7.222 -12.384 1.00 92.56 172 TYR A C 1
ATOM 1258 O O . TYR A 1 172 ? 12.617 -7.294 -11.271 1.00 92.56 172 TYR A O 1
ATOM 1266 N N . ALA A 1 173 ? 11.637 -8.304 -13.007 1.00 90.00 173 ALA A N 1
ATOM 1267 C CA . ALA A 1 173 ? 11.602 -9.612 -12.361 1.00 90.00 173 ALA A CA 1
ATOM 1268 C C . ALA A 1 173 ? 13.008 -10.130 -11.983 1.00 90.00 173 ALA A C 1
ATOM 1270 O O . ALA A 1 173 ? 13.951 -10.069 -12.775 1.00 90.00 173 ALA A O 1
ATOM 1271 N N . PHE A 1 174 ? 13.150 -10.694 -10.777 1.00 84.94 174 PHE A N 1
ATOM 1272 C CA . PHE A 1 174 ? 14.411 -11.306 -10.340 1.00 84.94 174 PHE A CA 1
ATOM 1273 C C . PHE A 1 174 ? 14.747 -12.566 -11.152 1.00 84.94 174 PHE A C 1
ATOM 1275 O O . PHE A 1 174 ? 13.884 -13.405 -11.401 1.00 84.94 174 PHE A O 1
ATOM 1282 N N . GLY A 1 175 ? 16.022 -12.746 -11.505 1.00 69.94 175 GLY A N 1
ATOM 1283 C CA . GLY A 1 175 ? 16.523 -14.001 -12.082 1.00 69.94 175 GLY A CA 1
ATOM 1284 C C . GLY A 1 175 ? 16.208 -14.231 -13.565 1.00 69.94 175 GLY A C 1
ATOM 1285 O O . GLY A 1 175 ? 16.560 -15.283 -14.095 1.00 69.94 175 GLY A O 1
ATOM 1286 N N . VAL A 1 176 ? 15.603 -13.263 -14.260 1.00 57.84 176 VAL A N 1
ATOM 1287 C CA . VAL A 1 176 ? 15.473 -13.277 -15.726 1.00 57.84 176 VAL A CA 1
ATOM 1288 C C . VAL A 1 176 ? 16.528 -12.365 -16.342 1.00 57.84 176 VAL A C 1
ATOM 1290 O O . VAL A 1 176 ? 16.472 -11.148 -16.183 1.00 57.84 176 VAL A O 1
ATOM 1293 N N . GLN A 1 177 ? 17.480 -12.957 -17.071 1.00 47.84 177 GLN A N 1
ATOM 1294 C CA . GLN A 1 177 ? 18.408 -12.215 -17.930 1.00 47.84 177 GLN A CA 1
ATOM 1295 C C . GLN A 1 177 ? 17.587 -11.330 -18.880 1.00 47.84 177 GLN A C 1
ATOM 1297 O O . GLN A 1 177 ? 16.663 -11.830 -19.526 1.00 47.84 177 GLN A O 1
ATOM 1302 N N . GLN A 1 178 ? 17.890 -10.030 -18.956 1.00 46.62 178 GLN A N 1
ATOM 1303 C CA . GLN A 1 178 ? 17.200 -9.127 -19.879 1.00 46.62 178 GLN A CA 1
ATOM 1304 C C . GLN A 1 178 ? 17.326 -9.671 -21.308 1.00 46.62 178 GLN A C 1
ATOM 1306 O O . GLN A 1 178 ? 18.428 -9.776 -21.847 1.00 46.62 178 GLN A O 1
ATOM 1311 N N . VAL A 1 179 ? 16.204 -10.026 -21.937 1.00 45.06 179 VAL A N 1
ATOM 1312 C CA . VAL A 1 179 ? 16.206 -10.347 -23.366 1.00 45.06 179 VAL A CA 1
ATOM 1313 C C . VAL A 1 179 ? 16.224 -9.013 -24.099 1.00 45.06 179 VAL A C 1
ATOM 1315 O O . VAL A 1 179 ? 15.186 -8.384 -24.295 1.00 45.06 179 VAL A O 1
ATOM 1318 N N . ILE A 1 180 ? 17.423 -8.544 -24.445 1.00 42.12 180 ILE A N 1
ATOM 1319 C CA . ILE A 1 180 ? 17.595 -7.401 -25.341 1.00 42.12 180 ILE A CA 1
ATOM 1320 C C . ILE A 1 180 ? 16.939 -7.785 -26.670 1.00 42.12 180 ILE A C 1
ATOM 1322 O O . ILE A 1 180 ? 17.388 -8.711 -27.346 1.00 42.12 180 ILE A O 1
ATOM 1326 N N . SER A 1 181 ? 15.870 -7.086 -27.047 1.00 39.91 181 SER A N 1
ATOM 1327 C CA . SER A 1 181 ? 15.253 -7.220 -28.366 1.00 39.91 181 SER A CA 1
ATOM 1328 C C . SER A 1 181 ? 16.203 -6.680 -29.438 1.00 39.91 181 SER A C 1
ATOM 1330 O O . SER A 1 181 ? 16.113 -5.522 -29.836 1.00 39.91 181 SER A O 1
ATOM 1332 N N . ILE A 1 182 ? 17.130 -7.509 -29.920 1.00 39.41 182 ILE A N 1
ATOM 1333 C CA . ILE A 1 182 ? 17.867 -7.249 -31.161 1.00 39.41 182 ILE A CA 1
ATOM 1334 C C . ILE A 1 182 ? 16.958 -7.580 -32.345 1.00 39.41 182 ILE A C 1
ATOM 1336 O O . ILE A 1 182 ? 16.874 -8.722 -32.797 1.00 39.41 182 ILE A O 1
ATOM 1340 N N . VAL A 1 183 ? 16.250 -6.574 -32.855 1.00 34.62 183 VAL A N 1
ATOM 1341 C CA . VAL A 1 183 ? 15.540 -6.701 -34.130 1.00 34.62 183 VAL A CA 1
ATOM 1342 C C . VAL A 1 183 ? 16.562 -6.549 -35.265 1.00 34.62 183 VAL A C 1
ATOM 1344 O O . VAL A 1 183 ? 16.956 -5.446 -35.618 1.00 34.62 183 VAL A O 1
ATOM 1347 N N . SER A 1 184 ? 17.002 -7.711 -35.763 1.00 42.50 184 SER A N 1
ATOM 1348 C CA . SER A 1 184 ? 17.550 -8.048 -37.092 1.00 42.50 184 SER A CA 1
ATOM 1349 C C . SER A 1 184 ? 18.635 -7.167 -37.728 1.00 42.50 184 SER A C 1
ATOM 1351 O O . SER A 1 184 ? 18.352 -6.063 -38.189 1.00 42.50 184 SER A O 1
ATOM 1353 N N . GLY A 1 185 ? 19.814 -7.762 -37.959 1.00 40.50 185 GLY A N 1
ATOM 1354 C CA . GLY A 1 185 ? 20.674 -7.294 -39.047 1.00 40.50 185 GLY A CA 1
ATOM 1355 C C . GLY A 1 185 ? 22.142 -7.714 -39.101 1.00 40.50 185 GLY A C 1
ATOM 1356 O O . GLY A 1 185 ? 22.875 -6.967 -39.717 1.00 40.50 185 GLY A O 1
ATOM 1357 N N . GLU A 1 186 ? 22.602 -8.814 -38.492 1.00 37.19 186 GLU A N 1
ATOM 1358 C CA . GLU A 1 186 ? 23.830 -9.507 -38.943 1.00 37.19 186 GLU A CA 1
ATOM 1359 C C . GLU A 1 186 ? 23.929 -10.878 -38.253 1.00 37.19 186 GLU A C 1
ATOM 1361 O O . GLU A 1 186 ? 23.808 -10.994 -37.031 1.00 37.19 186 GLU A O 1
ATOM 1366 N N . SER A 1 187 ? 24.129 -11.935 -39.038 1.00 44.81 187 SER A N 1
ATOM 1367 C CA . SER A 1 187 ? 24.397 -13.285 -38.544 1.00 44.81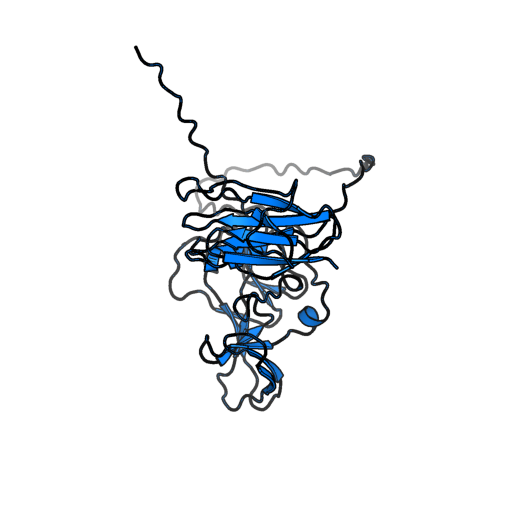 187 SER A CA 1
ATOM 1368 C C . SER A 1 187 ? 25.847 -13.379 -38.072 1.00 44.81 187 SER A C 1
ATOM 1370 O O . SER A 1 187 ? 26.732 -13.672 -38.871 1.00 44.81 187 SER A O 1
ATOM 1372 N N . THR A 1 188 ? 26.085 -13.216 -36.772 1.00 37.09 188 THR A N 1
ATOM 1373 C CA . THR A 1 188 ? 27.367 -13.588 -36.159 1.00 37.09 188 THR A CA 1
ATOM 1374 C C . THR A 1 188 ? 27.136 -14.754 -35.209 1.00 37.09 188 THR A C 1
ATOM 1376 O O . THR A 1 188 ? 26.450 -14.633 -34.197 1.00 37.09 188 THR A O 1
ATOM 1379 N N . THR A 1 189 ? 27.692 -15.912 -35.553 1.00 32.84 189 THR A N 1
ATOM 1380 C CA . THR A 1 189 ? 27.705 -17.116 -34.719 1.00 32.84 189 THR A CA 1
ATOM 1381 C C . THR A 1 189 ? 28.359 -16.815 -33.369 1.00 32.84 189 THR A C 1
ATOM 1383 O O . THR A 1 189 ? 29.565 -16.572 -33.317 1.00 32.84 189 THR A O 1
ATOM 1386 N N . ILE A 1 190 ? 27.592 -16.856 -32.277 1.00 39.03 190 ILE A N 1
ATOM 1387 C CA . ILE A 1 190 ? 28.138 -16.807 -30.916 1.00 39.03 190 ILE A CA 1
ATOM 1388 C C . ILE A 1 190 ? 28.272 -18.246 -30.416 1.00 39.03 190 ILE A C 1
ATOM 1390 O O . ILE A 1 190 ? 27.292 -18.983 -30.316 1.00 39.03 190 ILE A O 1
ATOM 1394 N N . ALA A 1 191 ? 29.511 -18.652 -30.143 1.00 35.59 191 ALA A N 1
ATOM 1395 C CA . ALA A 1 191 ? 29.837 -19.948 -29.573 1.00 35.59 191 ALA A CA 1
ATOM 1396 C C . ALA A 1 191 ? 29.195 -20.101 -28.185 1.00 35.59 191 ALA A C 1
ATOM 1398 O O . ALA A 1 191 ? 29.413 -19.283 -27.291 1.00 35.59 191 ALA A O 1
ATOM 1399 N N . VAL A 1 192 ? 28.425 -21.174 -27.998 1.00 34.47 192 VAL A N 1
ATOM 1400 C CA . VAL A 1 192 ? 27.917 -21.587 -26.688 1.00 34.47 192 VAL A CA 1
ATOM 1401 C C . VAL A 1 192 ? 29.084 -22.181 -25.900 1.00 34.47 192 VAL A C 1
ATOM 1403 O O . VAL A 1 192 ? 29.476 -23.326 -26.121 1.00 34.47 192 VAL A O 1
ATOM 1406 N N . ALA A 1 193 ? 29.660 -21.405 -24.983 1.00 36.94 193 ALA A N 1
ATOM 1407 C CA . ALA A 1 193 ? 30.539 -21.944 -23.954 1.00 36.94 193 ALA A CA 1
ATOM 1408 C C . ALA A 1 193 ? 29.667 -22.582 -22.862 1.00 36.94 193 ALA A C 1
ATOM 1410 O O . ALA A 1 193 ? 29.072 -21.900 -22.032 1.00 36.94 193 ALA A O 1
ATOM 1411 N N . SER A 1 194 ? 29.572 -23.909 -22.899 1.00 37.94 194 SER A N 1
ATOM 1412 C CA . SER A 1 194 ? 28.950 -24.721 -21.857 1.00 37.94 194 SER A CA 1
ATOM 1413 C C . SER A 1 194 ? 29.864 -24.732 -20.627 1.00 37.94 194 SER A C 1
ATOM 1415 O O . SER A 1 194 ? 30.878 -25.425 -20.622 1.00 37.94 194 SER A O 1
ATOM 1417 N N . SER A 1 195 ? 29.542 -23.963 -19.586 1.00 41.31 195 SER A N 1
ATOM 1418 C CA . SER A 1 195 ? 30.223 -24.055 -18.292 1.00 41.31 195 SER A CA 1
ATOM 1419 C C . SER A 1 195 ? 29.481 -25.039 -17.388 1.00 41.31 195 SER A C 1
ATOM 1421 O O . SER A 1 195 ? 28.447 -24.750 -16.793 1.00 41.31 195 SER A O 1
ATOM 1423 N N . THR A 1 196 ? 30.027 -26.247 -17.279 1.00 34.41 196 THR A N 1
ATOM 1424 C CA . THR A 1 196 ? 29.707 -27.181 -16.198 1.00 34.41 196 THR A CA 1
ATOM 1425 C C . THR A 1 196 ? 30.171 -26.569 -14.876 1.00 34.41 196 THR A C 1
ATOM 1427 O O . THR A 1 196 ? 31.362 -26.592 -14.562 1.00 34.41 196 THR A O 1
ATOM 1430 N N . ALA A 1 197 ? 29.250 -25.990 -14.108 1.00 38.41 197 ALA A N 1
ATOM 1431 C CA . ALA A 1 197 ? 29.529 -25.536 -12.752 1.00 38.41 197 ALA A CA 1
ATOM 1432 C C . ALA A 1 197 ? 29.582 -26.750 -11.808 1.00 38.41 197 ALA A C 1
ATOM 1434 O O . ALA A 1 197 ? 28.554 -27.299 -11.416 1.00 38.41 197 ALA A O 1
ATOM 1435 N N . SER A 1 198 ? 30.799 -27.177 -11.465 1.00 33.91 198 SER A N 1
ATOM 1436 C CA . SER A 1 198 ? 31.055 -28.103 -10.361 1.00 33.91 198 SER A CA 1
ATOM 1437 C C . SER A 1 198 ? 30.698 -27.444 -9.031 1.00 33.91 198 SER A C 1
ATOM 1439 O O . SER A 1 198 ? 31.191 -26.369 -8.695 1.00 33.91 198 SER A O 1
ATOM 1441 N N . SER A 1 199 ? 29.867 -28.129 -8.253 1.00 40.75 199 SER A N 1
ATOM 1442 C CA . SER A 1 199 ? 29.567 -27.817 -6.863 1.00 40.75 199 SER A CA 1
ATOM 1443 C C . SER A 1 199 ? 30.775 -28.115 -5.971 1.00 40.75 199 SER A C 1
ATOM 1445 O O . SER A 1 199 ? 31.078 -29.276 -5.700 1.00 40.75 199 SER A O 1
ATOM 1447 N N . THR A 1 200 ? 31.423 -27.079 -5.447 1.00 29.59 200 THR A N 1
ATOM 1448 C CA . THR A 1 200 ? 32.233 -27.190 -4.227 1.00 29.59 200 THR A CA 1
ATOM 1449 C C . THR A 1 200 ? 31.704 -26.190 -3.213 1.00 29.59 200 THR A C 1
ATOM 1451 O O . THR A 1 200 ? 31.913 -24.986 -3.338 1.00 29.59 200 THR A O 1
ATOM 1454 N N . ALA A 1 201 ? 30.971 -26.710 -2.229 1.00 36.25 201 ALA A N 1
ATOM 1455 C CA . ALA A 1 201 ? 30.519 -25.971 -1.064 1.00 36.25 201 ALA A CA 1
ATOM 1456 C C . ALA A 1 201 ? 31.739 -25.529 -0.242 1.00 36.25 201 ALA A C 1
ATOM 1458 O O . ALA A 1 201 ? 32.398 -26.352 0.390 1.00 36.25 201 ALA A O 1
ATOM 1459 N N . ALA A 1 202 ? 32.035 -24.232 -0.249 1.00 33.69 202 ALA A N 1
ATOM 1460 C CA . ALA A 1 202 ? 32.892 -23.616 0.750 1.00 33.69 202 ALA A CA 1
ATOM 1461 C C . ALA A 1 202 ? 31.982 -22.988 1.809 1.00 33.69 202 ALA A C 1
ATOM 1463 O O . ALA A 1 202 ? 31.307 -21.990 1.560 1.00 33.69 202 ALA A O 1
ATOM 1464 N N . ALA A 1 203 ? 31.936 -23.618 2.982 1.00 34.00 203 ALA A N 1
ATOM 1465 C CA . ALA A 1 203 ? 31.313 -23.070 4.174 1.00 34.00 203 ALA A CA 1
ATOM 1466 C C . ALA A 1 203 ? 32.076 -21.804 4.593 1.00 34.00 203 ALA A C 1
ATOM 1468 O O . ALA A 1 203 ? 33.110 -21.877 5.255 1.00 34.00 203 ALA A O 1
ATOM 1469 N N . ALA A 1 204 ? 31.582 -20.638 4.179 1.00 32.97 204 ALA A N 1
ATOM 1470 C CA . ALA A 1 204 ? 31.992 -19.373 4.763 1.00 32.97 204 ALA A CA 1
ATOM 1471 C C . ALA A 1 204 ? 31.300 -19.249 6.124 1.00 32.97 204 ALA A C 1
ATOM 1473 O O . ALA A 1 204 ? 30.072 -19.219 6.216 1.00 32.97 204 ALA A O 1
ATOM 1474 N N . ALA A 1 205 ? 32.112 -19.251 7.178 1.00 28.53 205 ALA A N 1
ATOM 1475 C CA . ALA A 1 205 ? 31.686 -19.066 8.551 1.00 28.53 205 ALA A CA 1
ATOM 1476 C C . ALA A 1 205 ? 30.801 -17.817 8.668 1.00 28.53 205 ALA A C 1
ATOM 1478 O O . ALA A 1 205 ? 31.216 -16.705 8.334 1.00 28.53 205 ALA A O 1
ATOM 1479 N N . ALA A 1 206 ? 29.575 -18.032 9.142 1.00 31.83 206 ALA A N 1
ATOM 1480 C CA . ALA A 1 206 ? 28.632 -16.990 9.491 1.00 31.83 206 ALA A CA 1
ATOM 1481 C C . ALA A 1 206 ? 29.271 -16.069 10.536 1.00 31.83 206 ALA A C 1
ATOM 1483 O O . ALA A 1 206 ? 29.381 -16.414 11.712 1.00 31.83 206 ALA A O 1
ATOM 1484 N N . THR A 1 207 ? 29.704 -14.892 10.094 1.00 27.02 207 THR A N 1
ATOM 1485 C CA . THR A 1 207 ? 29.966 -13.786 11.007 1.00 27.02 207 THR A CA 1
ATOM 1486 C C . THR A 1 207 ? 28.603 -13.205 11.345 1.00 27.02 207 THR A C 1
ATOM 1488 O O . THR A 1 207 ? 27.956 -12.584 10.508 1.00 27.02 207 THR A O 1
ATOM 1491 N N . SER A 1 208 ? 28.151 -13.555 12.544 1.00 28.53 208 SER A N 1
ATOM 1492 C CA . SER A 1 208 ? 27.002 -13.068 13.298 1.00 28.53 208 SER A CA 1
ATOM 1493 C C . SER A 1 208 ? 26.269 -11.881 12.665 1.00 28.53 208 SER A C 1
ATOM 1495 O O . SER A 1 208 ? 26.717 -10.738 12.748 1.00 28.53 208 SER A O 1
ATOM 1497 N N . SER A 1 209 ? 25.101 -12.157 12.084 1.00 33.78 209 SER A N 1
ATOM 1498 C CA . SER A 1 209 ? 24.092 -11.144 11.797 1.00 33.78 209 SER A CA 1
ATOM 1499 C C . SER A 1 209 ? 23.768 -10.391 13.089 1.00 33.78 209 SER A C 1
ATOM 1501 O O . SER A 1 209 ? 23.183 -10.969 14.009 1.00 33.78 209 SER A O 1
ATOM 1503 N N . ALA A 1 210 ? 24.131 -9.109 13.167 1.00 38.47 210 ALA A N 1
ATOM 1504 C CA . ALA A 1 210 ? 23.455 -8.193 14.075 1.00 38.47 210 ALA A CA 1
ATOM 1505 C C . ALA A 1 210 ? 21.947 -8.332 13.805 1.00 38.47 210 ALA A C 1
ATOM 1507 O O . ALA A 1 210 ? 21.533 -8.291 12.646 1.00 38.47 210 ALA A O 1
ATOM 1508 N N . GLY A 1 211 ? 21.164 -8.624 14.846 1.00 39.19 211 GLY A N 1
ATOM 1509 C CA . GLY A 1 211 ? 19.750 -8.976 14.722 1.00 39.19 211 GLY A CA 1
ATOM 1510 C C . GLY A 1 211 ? 18.991 -7.992 13.831 1.00 39.19 211 GLY A C 1
ATOM 1511 O O . GLY A 1 211 ? 19.075 -6.782 14.018 1.00 39.19 211 GLY A O 1
ATOM 1512 N N . SER A 1 212 ? 18.283 -8.521 12.834 1.00 55.44 212 SER A N 1
ATOM 1513 C CA . SER A 1 212 ? 17.471 -7.733 11.909 1.00 55.44 212 SER A CA 1
ATOM 1514 C C . SER A 1 212 ? 16.170 -7.331 12.601 1.00 55.44 212 SER A C 1
ATOM 1516 O O . SER A 1 212 ? 15.189 -8.068 12.524 1.00 55.44 212 SER A O 1
ATOM 1518 N N . GLY A 1 213 ? 16.151 -6.185 13.279 1.00 63.00 213 GLY A N 1
ATOM 1519 C CA . GLY A 1 213 ? 14.883 -5.533 13.604 1.00 63.00 213 GLY A CA 1
ATOM 1520 C C . GLY A 1 213 ? 14.150 -5.084 12.336 1.00 63.00 213 GLY A C 1
ATOM 1521 O O . GLY A 1 213 ? 14.755 -4.928 11.268 1.00 63.00 213 GLY A O 1
ATOM 1522 N N . ALA A 1 214 ? 12.834 -4.914 12.433 1.00 69.69 214 ALA A N 1
ATOM 1523 C CA . ALA A 1 214 ? 12.002 -4.403 11.352 1.00 69.69 214 ALA A CA 1
ATOM 1524 C C . ALA A 1 214 ? 12.385 -2.955 11.007 1.00 69.69 214 ALA A C 1
ATOM 1526 O O . ALA A 1 214 ? 12.904 -2.206 11.831 1.00 69.69 214 ALA A O 1
ATOM 1527 N N . THR A 1 215 ? 12.145 -2.550 9.761 1.00 75.69 215 THR A N 1
ATOM 1528 C CA . THR A 1 215 ? 12.327 -1.158 9.329 1.00 75.69 215 THR A CA 1
ATOM 1529 C C . THR A 1 215 ? 10.965 -0.513 9.123 1.00 75.69 215 THR A C 1
ATOM 1531 O O . THR A 1 215 ? 10.191 -0.967 8.281 1.00 75.69 215 THR A O 1
ATOM 1534 N N . HIS A 1 216 ? 10.700 0.564 9.855 1.00 73.31 216 HIS A N 1
ATOM 1535 C CA . HIS A 1 216 ? 9.485 1.367 9.765 1.00 73.31 216 HIS A CA 1
ATOM 1536 C C . HIS A 1 216 ? 9.803 2.665 9.038 1.00 73.31 216 HIS A C 1
ATOM 1538 O O . HIS A 1 216 ? 10.747 3.356 9.402 1.00 73.31 216 HIS A O 1
ATOM 1544 N N . THR A 1 217 ? 9.034 3.007 8.008 1.00 78.69 217 THR A N 1
ATOM 1545 C CA . THR A 1 217 ? 9.183 4.288 7.304 1.00 78.69 217 THR A CA 1
ATOM 1546 C C . THR A 1 217 ? 8.088 5.250 7.725 1.00 78.69 217 THR A C 1
ATOM 1548 O O . THR A 1 217 ? 6.923 4.870 7.801 1.00 78.69 217 THR A O 1
ATOM 1551 N N . ILE A 1 218 ? 8.480 6.491 7.988 1.00 79.88 218 ILE A N 1
ATOM 1552 C CA . ILE A 1 218 ? 7.622 7.574 8.435 1.00 79.88 218 ILE A CA 1
ATOM 1553 C C . ILE A 1 218 ? 7.811 8.743 7.481 1.00 79.88 218 ILE A C 1
ATOM 1555 O O . ILE A 1 218 ? 8.899 9.307 7.385 1.00 79.88 218 ILE A O 1
ATOM 1559 N N . LEU A 1 219 ? 6.744 9.139 6.798 1.00 75.19 219 LEU A N 1
ATOM 1560 C CA . LEU A 1 219 ? 6.750 10.332 5.967 1.00 75.19 219 LEU A CA 1
ATOM 1561 C C . LEU A 1 219 ? 6.454 11.572 6.816 1.00 75.19 219 LEU A C 1
ATOM 1563 O O . LEU A 1 219 ? 5.382 11.682 7.403 1.00 75.19 219 LEU A O 1
ATOM 1567 N N . ALA A 1 220 ? 7.363 12.537 6.808 1.00 74.75 220 ALA A N 1
ATOM 1568 C CA . ALA A 1 220 ? 7.117 13.924 7.177 1.00 74.75 220 ALA A CA 1
ATOM 1569 C C . ALA A 1 220 ? 6.687 14.694 5.914 1.00 74.75 220 ALA A C 1
ATOM 1571 O O . ALA A 1 220 ? 7.519 15.149 5.122 1.00 74.75 220 ALA A O 1
ATOM 1572 N N . ALA A 1 221 ? 5.372 14.752 5.687 1.00 62.19 221 ALA A N 1
ATOM 1573 C CA . ALA A 1 221 ? 4.782 15.240 4.440 1.00 62.19 221 ALA A CA 1
ATOM 1574 C C . ALA A 1 221 ? 4.764 16.780 4.335 1.00 62.19 221 ALA A C 1
ATOM 1576 O O . ALA A 1 221 ? 5.135 17.495 5.267 1.00 62.19 221 ALA A O 1
ATOM 1577 N N . ALA A 1 222 ? 4.261 17.298 3.205 1.00 54.28 222 ALA A N 1
ATOM 1578 C CA . ALA A 1 222 ? 3.895 18.706 3.046 1.00 54.28 222 ALA A CA 1
ATOM 1579 C C . ALA A 1 222 ? 2.772 19.078 4.037 1.00 54.28 222 ALA A C 1
ATOM 1581 O O . ALA A 1 222 ? 1.591 18.863 3.769 1.00 54.28 222 ALA A O 1
ATOM 1582 N N . GLY A 1 223 ? 3.142 19.602 5.206 1.00 56.50 223 GLY A N 1
ATOM 1583 C CA . GLY A 1 223 ? 2.218 19.938 6.290 1.00 56.50 223 GLY A CA 1
ATOM 1584 C C . GLY A 1 223 ? 2.677 19.387 7.645 1.00 56.50 223 GLY A C 1
ATOM 1585 O O . GLY A 1 223 ? 3.654 18.647 7.725 1.00 56.50 223 GLY A O 1
ATOM 1586 N N . PRO A 1 224 ? 1.998 19.751 8.744 1.00 64.12 224 PRO A N 1
ATOM 1587 C CA . PRO A 1 224 ? 2.381 19.348 10.090 1.00 64.12 224 PRO A CA 1
ATOM 1588 C C . PRO A 1 224 ? 1.946 17.910 10.414 1.00 64.12 224 PRO A C 1
ATOM 1590 O O . PRO A 1 224 ? 1.202 17.684 11.370 1.00 64.12 224 PRO A O 1
ATOM 1593 N N . THR A 1 225 ? 2.342 16.902 9.635 1.00 68.12 225 THR A N 1
ATOM 1594 C CA . THR A 1 225 ? 1.898 15.523 9.903 1.00 68.12 225 THR A CA 1
ATOM 1595 C C . THR A 1 225 ? 2.951 14.483 9.546 1.00 68.12 225 THR A C 1
ATOM 1597 O O . THR A 1 225 ? 3.491 14.477 8.442 1.00 68.12 225 THR A O 1
ATOM 1600 N N . PHE A 1 226 ? 3.190 13.576 10.497 1.00 76.00 226 PHE A N 1
ATOM 1601 C CA . PHE A 1 226 ? 3.888 12.321 10.254 1.00 76.00 226 PHE A CA 1
ATOM 1602 C C . PHE A 1 226 ? 2.891 11.255 9.800 1.00 76.00 226 PHE A C 1
ATOM 1604 O O . PHE A 1 226 ? 1.798 11.143 10.362 1.00 76.00 226 PHE A O 1
ATOM 1611 N N . ILE A 1 227 ? 3.257 10.483 8.781 1.00 71.00 227 ILE A N 1
ATOM 1612 C CA . ILE A 1 227 ? 2.435 9.406 8.234 1.00 71.00 227 ILE A CA 1
ATOM 1613 C C . ILE A 1 227 ? 3.273 8.118 8.214 1.00 71.00 227 ILE A C 1
ATOM 1615 O O . ILE A 1 227 ? 4.204 8.023 7.413 1.00 71.00 227 ILE A O 1
ATOM 1619 N N . PRO A 1 228 ? 2.952 7.128 9.065 1.00 70.81 228 PRO A N 1
ATOM 1620 C CA . PRO A 1 228 ? 1.937 7.186 10.124 1.00 70.81 228 PRO A CA 1
ATOM 1621 C C . PRO A 1 228 ? 2.313 8.156 11.258 1.00 70.81 228 PRO A C 1
ATOM 1623 O O . PRO A 1 228 ? 3.473 8.516 11.418 1.00 70.81 228 PRO A O 1
ATOM 1626 N N . ASN A 1 229 ? 1.330 8.558 12.069 1.00 73.44 229 ASN A N 1
ATOM 1627 C CA . ASN A 1 229 ? 1.556 9.337 13.295 1.00 73.44 229 ASN A CA 1
ATOM 1628 C C . ASN A 1 229 ? 1.688 8.443 14.545 1.00 73.44 229 ASN A C 1
ATOM 1630 O O . ASN A 1 229 ? 1.837 8.954 15.658 1.00 73.44 229 ASN A O 1
ATOM 1634 N N . SER A 1 230 ? 1.663 7.121 14.360 1.00 75.38 230 SER A N 1
ATOM 1635 C CA . SER A 1 230 ? 2.003 6.142 15.379 1.00 75.38 230 SER A CA 1
ATOM 1636 C C . SER A 1 230 ? 2.664 4.914 14.752 1.00 75.38 230 SER A C 1
ATOM 1638 O O . SER A 1 230 ? 2.264 4.481 13.672 1.00 75.38 230 SER A O 1
ATOM 1640 N N . VAL A 1 231 ? 3.690 4.378 15.409 1.00 76.62 231 VAL A N 1
ATOM 1641 C CA . VAL A 1 231 ? 4.407 3.163 14.999 1.00 76.62 231 VAL A CA 1
ATOM 1642 C C . VAL A 1 231 ? 4.569 2.268 16.223 1.00 76.62 231 VAL A C 1
ATOM 1644 O O . VAL A 1 231 ? 4.975 2.757 17.272 1.00 76.62 231 VAL A O 1
ATOM 1647 N N . ASP A 1 232 ? 4.276 0.977 16.078 1.00 76.12 232 ASP A N 1
ATOM 1648 C CA . ASP A 1 232 ? 4.622 -0.058 17.059 1.00 76.12 232 ASP A CA 1
ATOM 1649 C C . ASP A 1 232 ? 5.966 -0.683 16.648 1.00 76.12 232 ASP A C 1
ATOM 1651 O O . ASP A 1 232 ? 6.054 -1.347 15.609 1.00 76.12 232 ASP A O 1
ATOM 1655 N N . ALA A 1 233 ? 7.030 -0.385 17.397 1.00 73.44 233 ALA A N 1
ATOM 1656 C CA . ALA A 1 233 ? 8.404 -0.760 17.067 1.00 73.44 233 ALA A CA 1
ATOM 1657 C C . ALA A 1 233 ? 9.091 -1.478 18.231 1.00 73.44 233 ALA A C 1
ATOM 1659 O O . ALA A 1 233 ? 8.961 -1.101 19.392 1.00 73.44 233 ALA A O 1
ATOM 1660 N N . LYS A 1 234 ? 9.883 -2.502 17.916 1.00 76.50 234 LYS A N 1
ATOM 1661 C CA . LYS A 1 234 ? 10.602 -3.318 18.904 1.00 76.50 234 LYS A CA 1
ATOM 1662 C C . LYS A 1 234 ? 12.046 -2.862 19.045 1.00 76.50 234 LYS A C 1
ATOM 1664 O O . LYS A 1 234 ? 12.637 -2.320 18.113 1.00 76.50 234 LYS A O 1
ATOM 1669 N N . VAL A 1 235 ? 12.657 -3.130 20.200 1.00 78.19 235 VAL A N 1
ATOM 1670 C CA . VAL A 1 235 ? 14.100 -2.904 20.390 1.00 78.19 235 VAL A CA 1
ATOM 1671 C C . VAL A 1 235 ? 14.886 -3.652 19.307 1.00 78.19 235 VAL A C 1
ATOM 1673 O O . VAL A 1 235 ? 14.730 -4.860 19.137 1.00 78.19 235 VAL A O 1
ATOM 1676 N N . GLY A 1 236 ? 15.736 -2.922 18.584 1.00 71.81 236 GLY A N 1
ATOM 1677 C CA . GLY A 1 236 ? 16.473 -3.402 17.414 1.00 71.81 236 GLY A CA 1
ATOM 1678 C C . GLY A 1 236 ? 15.886 -2.966 16.067 1.00 71.81 236 GLY A C 1
ATOM 1679 O O . GLY A 1 236 ? 16.598 -3.047 15.063 1.00 71.81 236 GLY A O 1
ATOM 1680 N N . ASP A 1 237 ? 14.642 -2.478 16.027 1.00 75.00 237 ASP A N 1
ATOM 1681 C CA . ASP A 1 237 ? 14.021 -1.921 14.822 1.00 75.00 237 ASP A CA 1
ATOM 1682 C C . ASP A 1 237 ? 14.691 -0.604 14.389 1.00 75.00 237 ASP A C 1
ATOM 1684 O O . ASP A 1 237 ? 15.384 0.076 15.156 1.00 75.00 237 ASP A O 1
ATOM 1688 N N . LYS A 1 238 ? 14.465 -0.225 13.130 1.00 75.88 238 LYS A N 1
ATOM 1689 C CA . LYS A 1 238 ? 14.911 1.044 12.546 1.00 75.88 238 LYS A CA 1
ATOM 1690 C C . LYS A 1 238 ? 13.718 1.897 12.152 1.00 75.88 238 LYS A C 1
ATOM 1692 O O . LYS A 1 238 ? 12.851 1.434 11.418 1.00 75.88 238 LYS A O 1
ATOM 1697 N N . LEU A 1 239 ? 13.712 3.155 12.577 1.00 78.44 239 LEU A N 1
ATOM 1698 C CA . LEU A 1 239 ? 12.765 4.166 12.119 1.00 78.44 239 LEU A CA 1
ATOM 1699 C C . LEU A 1 239 ? 13.443 5.023 11.050 1.00 78.44 239 LEU A C 1
ATOM 1701 O O . LEU A 1 239 ? 14.486 5.619 11.306 1.00 78.44 239 LEU A O 1
ATOM 1705 N N . ILE A 1 240 ? 12.859 5.077 9.859 1.00 79.19 240 ILE A N 1
ATOM 1706 C CA . ILE A 1 240 ? 13.330 5.873 8.729 1.00 79.19 240 ILE A CA 1
ATOM 1707 C C . ILE A 1 240 ? 12.358 7.026 8.517 1.00 79.19 240 ILE A C 1
ATOM 1709 O O . ILE A 1 240 ? 11.246 6.824 8.037 1.00 79.19 240 ILE A O 1
ATOM 1713 N N . PHE A 1 241 ? 12.788 8.239 8.843 1.00 76.69 241 PHE A N 1
ATOM 1714 C CA . PHE A 1 241 ? 12.022 9.453 8.598 1.00 76.69 241 PHE A CA 1
ATOM 1715 C C . PHE A 1 241 ? 12.379 10.041 7.245 1.00 76.69 241 PHE A C 1
ATOM 1717 O O . PHE A 1 241 ? 13.529 10.407 7.007 1.00 76.69 241 PHE A O 1
ATOM 1724 N N . GLN A 1 242 ? 11.387 10.145 6.373 1.00 74.62 242 GLN A N 1
ATOM 1725 C CA . GLN A 1 242 ? 11.521 10.738 5.055 1.00 74.62 242 GLN A CA 1
ATOM 1726 C C . GLN A 1 242 ? 10.856 12.101 5.014 1.00 74.62 242 GLN A C 1
ATOM 1728 O O . GLN A 1 242 ? 9.687 12.237 5.360 1.00 74.62 242 GLN A O 1
ATOM 1733 N N . PHE A 1 243 ? 11.589 13.107 4.562 1.00 74.19 243 PHE A N 1
ATOM 1734 C CA . PHE A 1 243 ? 11.119 14.485 4.518 1.00 74.19 243 PHE A CA 1
ATOM 1735 C C . PHE A 1 243 ? 10.808 14.846 3.068 1.00 74.19 243 PHE A C 1
ATOM 1737 O O . PHE A 1 243 ? 11.733 15.035 2.282 1.00 74.19 243 PHE A O 1
ATOM 1744 N N . SER A 1 244 ? 9.525 14.912 2.694 1.00 62.75 244 SER A N 1
ATOM 1745 C CA . SER A 1 244 ? 9.156 15.161 1.290 1.00 62.75 244 SER A CA 1
ATOM 1746 C C . SER A 1 244 ? 9.099 16.641 0.921 1.00 62.75 244 SER A C 1
ATOM 1748 O O . SER A 1 244 ? 9.298 16.989 -0.237 1.00 62.75 244 SER A O 1
ATOM 1750 N N . SER A 1 245 ? 8.812 17.531 1.878 1.00 59.12 245 SER A N 1
ATOM 1751 C CA . SER A 1 245 ? 8.866 18.989 1.688 1.00 59.12 245 SER A CA 1
ATOM 1752 C C . SER A 1 245 ? 8.657 19.739 3.006 1.00 59.12 245 SER A C 1
ATOM 1754 O O . SER A 1 245 ? 8.084 19.199 3.952 1.00 59.12 245 SER A O 1
ATOM 1756 N N . GLY A 1 246 ? 9.074 21.005 3.060 1.00 62.16 246 GLY A N 1
ATOM 1757 C CA . GLY A 1 246 ? 8.895 21.866 4.232 1.00 62.16 246 GLY A CA 1
ATOM 1758 C C . GLY A 1 246 ? 10.079 21.843 5.201 1.00 62.16 246 GLY A C 1
ATOM 1759 O O . G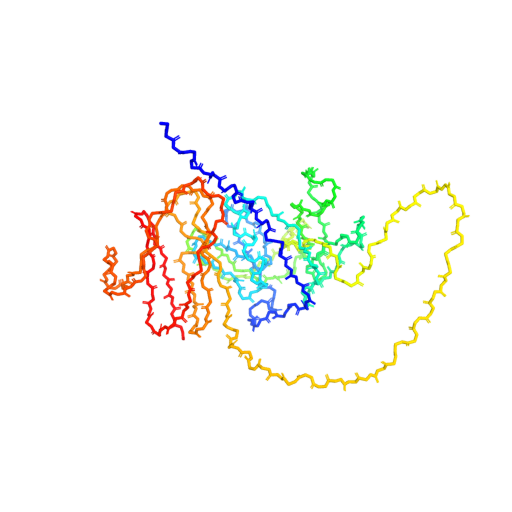LY A 1 246 ? 11.149 21.321 4.899 1.00 62.16 246 GLY A O 1
ATOM 1760 N N . ASN A 1 247 ? 9.885 22.477 6.357 1.00 69.06 247 ASN A N 1
ATOM 1761 C CA . ASN A 1 247 ? 10.906 22.632 7.388 1.00 69.06 247 ASN A CA 1
ATOM 1762 C C . ASN A 1 247 ? 10.573 21.719 8.563 1.00 69.06 247 ASN A C 1
ATOM 1764 O O . ASN A 1 247 ? 9.579 21.956 9.255 1.00 69.06 247 ASN A O 1
ATOM 1768 N N . HIS A 1 248 ? 11.411 20.716 8.805 1.00 72.69 248 HIS A N 1
ATOM 1769 C CA . HIS A 1 248 ? 11.163 19.705 9.829 1.00 72.69 248 HIS A CA 1
ATOM 1770 C C . HIS A 1 248 ? 12.284 19.661 10.863 1.00 72.69 248 HIS A C 1
ATOM 1772 O O . HIS A 1 248 ? 13.408 20.089 10.618 1.00 72.69 248 HIS A O 1
ATOM 1778 N N . SER A 1 249 ? 11.966 19.137 12.038 1.00 76.69 249 SER A N 1
ATOM 1779 C CA . SER A 1 249 ? 12.932 18.687 13.038 1.00 76.69 249 SER A CA 1
ATOM 1780 C C . SER A 1 249 ? 12.398 17.406 13.668 1.00 76.69 249 SER A C 1
ATOM 1782 O O . SER A 1 249 ? 11.189 17.174 13.655 1.00 76.69 249 SER A O 1
ATOM 1784 N N . LEU A 1 250 ? 13.281 16.579 14.210 1.00 80.25 250 LEU A N 1
ATOM 1785 C CA . LEU A 1 250 ? 12.937 15.438 15.043 1.00 80.25 250 LEU A CA 1
ATOM 1786 C C . LEU A 1 250 ? 13.636 15.596 16.380 1.00 80.25 250 LEU A C 1
ATOM 1788 O O . LEU A 1 250 ? 14.855 15.488 16.461 1.00 80.25 250 LEU A O 1
ATOM 1792 N N . THR A 1 251 ? 12.846 15.817 17.415 1.00 80.69 251 THR A N 1
ATOM 1793 C CA . THR A 1 251 ? 13.304 15.885 18.796 1.00 80.69 251 THR A CA 1
ATOM 1794 C C . THR A 1 251 ? 12.632 14.768 19.580 1.00 80.69 251 THR A C 1
ATOM 1796 O O . THR A 1 251 ? 11.409 14.624 19.533 1.00 80.69 251 THR A O 1
ATOM 1799 N N . GLN A 1 252 ? 13.427 13.973 20.289 1.00 81.00 252 GLN A N 1
ATOM 1800 C CA . GLN A 1 252 ? 12.956 12.944 21.207 1.00 81.00 252 GLN A CA 1
ATOM 1801 C C . GLN A 1 252 ? 12.428 13.594 22.485 1.00 81.00 252 GLN A C 1
ATOM 1803 O O . GLN A 1 252 ? 13.088 14.436 23.090 1.00 81.00 252 GLN A O 1
ATOM 1808 N N . SER A 1 253 ? 11.248 13.168 22.912 1.00 79.69 253 SER A N 1
ATOM 1809 C CA . SER A 1 253 ? 10.519 13.622 24.095 1.00 79.69 253 SER A CA 1
ATOM 1810 C C . SER A 1 253 ? 9.897 12.428 24.825 1.00 79.69 253 SER A C 1
ATOM 1812 O O . SER A 1 253 ? 9.863 11.308 24.307 1.00 79.69 253 SER A O 1
ATOM 1814 N N . THR A 1 254 ? 9.375 12.665 26.031 1.00 78.62 254 THR A N 1
ATOM 1815 C CA . THR A 1 254 ? 8.527 11.694 26.739 1.00 78.62 254 THR A CA 1
ATOM 1816 C C . THR A 1 254 ? 7.056 11.900 26.394 1.00 78.62 254 THR A C 1
ATOM 1818 O O . THR A 1 254 ? 6.643 12.987 25.984 1.00 78.62 254 THR A O 1
ATOM 1821 N N . PHE A 1 255 ? 6.246 10.864 26.610 1.00 70.88 255 PHE A N 1
ATOM 1822 C CA . PHE A 1 255 ? 4.796 10.956 26.442 1.00 70.88 255 PHE A CA 1
ATOM 1823 C C . PHE A 1 255 ? 4.148 11.963 27.411 1.00 70.88 255 PHE A C 1
ATOM 1825 O O . PHE A 1 255 ? 3.261 12.711 27.012 1.00 70.88 255 PHE A O 1
ATOM 1832 N N . ASP A 1 256 ? 4.627 12.022 28.659 1.00 73.56 256 ASP A N 1
ATOM 1833 C CA . ASP A 1 256 ? 4.080 12.896 29.710 1.00 73.56 256 ASP A CA 1
ATOM 1834 C C . ASP A 1 256 ? 4.503 14.365 29.567 1.00 73.56 256 ASP A C 1
ATOM 1836 O O . ASP A 1 256 ? 3.936 15.255 30.200 1.00 73.56 256 ASP A O 1
ATOM 1840 N N . SER A 1 257 ? 5.535 14.646 28.773 1.00 73.44 257 SER A N 1
ATOM 1841 C CA . SER A 1 257 ? 6.039 16.003 28.547 1.00 73.44 257 SER A CA 1
ATOM 1842 C C . SER A 1 257 ? 6.306 16.228 27.063 1.00 73.44 257 SER A C 1
ATOM 1844 O O . SER A 1 257 ? 7.461 16.403 26.653 1.00 73.44 257 SER A O 1
ATOM 1846 N N . PRO A 1 258 ? 5.238 16.243 26.239 1.00 66.00 258 PRO A N 1
ATOM 1847 C CA . PRO A 1 258 ? 5.386 16.577 24.840 1.00 66.00 258 PRO A CA 1
ATOM 1848 C C . PRO A 1 258 ? 5.942 18.007 24.718 1.00 66.00 258 PRO A C 1
ATOM 1850 O O . PRO A 1 258 ? 5.616 18.884 25.515 1.00 66.00 258 PRO A O 1
ATOM 1853 N N . CYS A 1 259 ? 6.791 18.240 23.719 1.00 70.25 259 CYS A N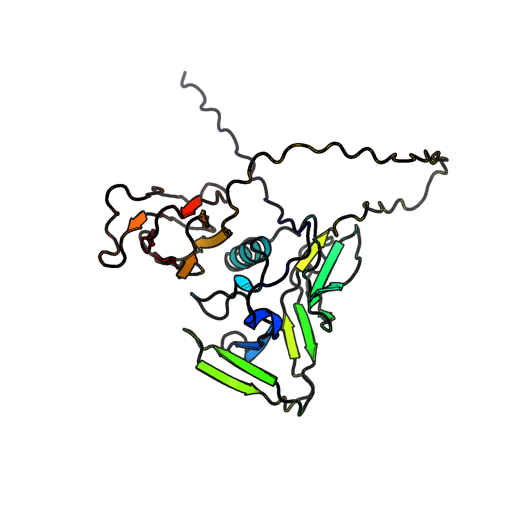 1
ATOM 1854 C CA . CYS A 1 259 ? 7.451 19.506 23.385 1.00 70.25 259 CYS A CA 1
ATOM 1855 C C . CYS A 1 259 ? 8.646 19.857 24.278 1.00 70.25 259 CYS A C 1
ATOM 1857 O O . CYS A 1 259 ? 9.231 20.928 24.118 1.00 70.25 259 CYS A O 1
ATOM 1859 N N . THR A 1 260 ? 9.035 18.963 25.190 1.00 78.50 260 THR A N 1
ATOM 1860 C CA . THR A 1 260 ? 10.273 19.095 25.964 1.00 78.50 260 THR A CA 1
ATOM 1861 C C . THR A 1 260 ? 11.284 18.064 25.466 1.00 78.50 260 THR A C 1
ATOM 1863 O O . THR A 1 260 ? 10.974 16.869 25.496 1.00 78.50 260 THR A O 1
ATOM 1866 N N . PRO A 1 261 ? 12.476 18.478 24.998 1.00 78.12 261 PRO A N 1
ATOM 1867 C CA . PRO A 1 261 ? 13.524 17.534 24.641 1.00 78.12 261 PRO A CA 1
ATOM 1868 C C . PRO A 1 261 ? 13.854 16.633 25.832 1.00 78.12 261 PRO A C 1
ATOM 1870 O O . PRO A 1 261 ? 14.049 17.112 26.954 1.00 78.12 261 PRO A O 1
ATOM 1873 N N . LEU A 1 262 ? 13.914 15.327 25.596 1.00 81.25 262 LEU A N 1
ATOM 1874 C CA . LEU A 1 262 ? 14.386 14.374 26.586 1.00 81.25 262 LEU A CA 1
ATOM 1875 C C . LEU A 1 262 ? 15.857 14.680 26.896 1.00 81.25 262 LEU A C 1
ATOM 1877 O O . LEU A 1 262 ? 16.662 14.924 25.997 1.00 81.25 262 LEU A O 1
ATOM 1881 N N . SER A 1 263 ? 16.222 14.666 28.177 1.00 79.50 263 SER A N 1
ATOM 1882 C CA . SER A 1 263 ? 17.619 14.843 28.582 1.00 79.50 263 SER A CA 1
ATOM 1883 C C . SER A 1 263 ? 18.473 13.706 28.009 1.00 79.50 263 SER A C 1
ATOM 1885 O O . SER A 1 263 ? 18.193 12.539 28.278 1.00 79.50 263 SER A O 1
ATOM 1887 N N . ASN A 1 264 ? 19.501 14.050 27.224 1.00 78.94 264 ASN A N 1
ATOM 1888 C CA . ASN A 1 264 ? 20.304 13.126 26.401 1.00 78.94 264 ASN A CA 1
ATOM 1889 C C . ASN A 1 264 ? 19.522 12.394 25.294 1.00 78.94 264 ASN A C 1
ATOM 1891 O O . ASN A 1 264 ? 19.973 11.357 24.810 1.00 78.94 264 ASN A O 1
ATOM 1895 N N . GLY A 1 265 ? 18.359 12.919 24.907 1.00 74.06 265 GLY A N 1
ATOM 1896 C CA . GLY A 1 265 ? 17.579 12.401 23.796 1.00 74.06 265 GLY A CA 1
ATOM 1897 C C . GLY A 1 265 ? 18.142 12.794 22.432 1.00 74.06 265 GLY A C 1
ATOM 1898 O O . GLY A 1 265 ? 19.002 13.668 22.305 1.00 74.06 265 GLY A O 1
ATOM 1899 N N . PHE A 1 266 ? 17.629 12.140 21.399 1.00 79.50 266 PHE A N 1
ATOM 1900 C CA . PHE A 1 266 ? 17.915 12.450 20.009 1.00 79.50 266 PHE A CA 1
ATOM 1901 C C . PHE A 1 266 ? 17.343 13.822 19.611 1.00 79.50 266 PHE A C 1
ATOM 1903 O O . PHE A 1 266 ? 16.183 14.125 19.884 1.00 79.50 266 PHE A O 1
ATOM 1910 N N . ASP A 1 267 ? 18.138 14.632 18.914 1.00 80.88 267 ASP A N 1
ATOM 1911 C CA . ASP A 1 267 ? 17.670 15.838 18.231 1.00 80.88 267 ASP A CA 1
ATOM 1912 C C . ASP A 1 267 ? 18.373 15.948 16.874 1.00 80.88 267 ASP A C 1
ATOM 1914 O O . ASP A 1 267 ? 19.604 15.979 16.796 1.00 80.88 267 ASP A O 1
ATOM 1918 N N . SER A 1 268 ? 17.598 15.979 15.791 1.00 75.44 268 SER A N 1
ATOM 1919 C CA . SER A 1 268 ? 18.135 16.097 14.434 1.00 75.44 268 SER A CA 1
ATOM 1920 C C . SER A 1 268 ? 18.628 17.501 14.090 1.00 75.44 268 SER A C 1
ATOM 1922 O O . SER A 1 268 ? 19.265 17.694 13.055 1.00 75.44 268 SER A O 1
ATOM 1924 N N . GLY A 1 269 ? 18.253 18.507 14.880 1.00 75.94 269 GLY A N 1
ATOM 1925 C CA . GLY A 1 269 ? 18.276 19.898 14.465 1.00 75.94 269 GLY A CA 1
ATOM 1926 C C . GLY A 1 269 ? 17.283 20.181 13.333 1.00 75.94 269 GLY A C 1
ATOM 1927 O O . GLY A 1 269 ? 16.364 19.409 13.048 1.00 75.94 269 GLY A O 1
ATOM 1928 N N . TYR A 1 270 ? 17.463 21.332 12.689 1.00 75.88 270 TYR A N 1
ATOM 1929 C CA . TYR A 1 270 ? 16.629 21.782 11.578 1.00 75.88 270 TYR A CA 1
ATOM 1930 C C . TYR A 1 270 ? 16.990 21.062 10.272 1.00 75.88 270 TYR A C 1
ATOM 1932 O O . TYR A 1 270 ? 18.136 21.111 9.827 1.00 75.88 270 TYR A O 1
ATOM 1940 N N . ILE A 1 271 ? 15.984 20.476 9.627 1.00 72.69 271 ILE A N 1
ATOM 1941 C CA . ILE A 1 271 ? 16.065 19.813 8.326 1.00 72.69 271 ILE A CA 1
ATOM 1942 C C . ILE A 1 271 ? 15.295 20.679 7.322 1.00 72.69 271 ILE A C 1
ATOM 1944 O O . ILE A 1 271 ? 14.067 20.778 7.368 1.00 72.69 271 ILE A O 1
ATOM 1948 N N . GLY A 1 272 ? 16.038 21.372 6.455 1.00 61.12 272 GLY A N 1
ATOM 1949 C CA . GLY A 1 272 ? 15.493 22.294 5.457 1.00 61.12 272 GLY A CA 1
ATOM 1950 C C . GLY A 1 272 ? 15.253 21.645 4.092 1.00 61.12 272 GLY A C 1
ATOM 1951 O O . GLY A 1 272 ? 15.984 20.753 3.674 1.00 61.12 272 GLY A O 1
ATOM 1952 N N . SER A 1 273 ? 14.275 22.178 3.357 1.00 55.12 273 SER A N 1
ATOM 1953 C CA . SER A 1 273 ? 13.782 21.686 2.056 1.00 55.12 273 SER A CA 1
ATOM 1954 C C . SER A 1 273 ? 14.771 21.738 0.865 1.00 55.12 273 SER A C 1
ATOM 1956 O O . SER A 1 273 ? 14.347 21.527 -0.269 1.00 55.12 273 SER A O 1
ATOM 1958 N N . SER A 1 274 ? 16.058 22.056 1.058 1.00 51.50 274 SER A N 1
ATOM 1959 C CA . SER A 1 274 ? 17.034 22.240 -0.038 1.00 51.50 274 SER A CA 1
ATOM 1960 C C . SER A 1 274 ? 18.005 21.076 -0.241 1.00 51.50 274 SER A C 1
ATOM 1962 O O . SER A 1 274 ? 18.899 21.161 -1.080 1.00 51.50 274 SER A O 1
ATOM 1964 N N . THR A 1 275 ? 17.859 19.996 0.515 1.00 42.34 275 THR A N 1
ATOM 1965 C CA . THR A 1 275 ? 18.612 18.759 0.304 1.00 42.34 275 THR A CA 1
ATOM 1966 C C . THR A 1 275 ? 17.632 17.679 -0.093 1.00 42.34 275 THR A C 1
ATOM 1968 O O . THR A 1 275 ? 16.689 17.416 0.649 1.00 42.34 275 THR A O 1
ATOM 1971 N N . ALA A 1 276 ? 17.855 17.086 -1.265 1.00 44.56 276 ALA A N 1
ATOM 1972 C CA . ALA A 1 276 ? 17.219 15.844 -1.670 1.00 44.56 276 ALA A CA 1
ATOM 1973 C C . ALA A 1 276 ? 17.157 14.884 -0.478 1.00 44.56 276 ALA A C 1
ATOM 1975 O O . ALA A 1 276 ? 18.202 14.588 0.091 1.00 44.56 276 ALA A O 1
ATOM 1976 N N . GLU A 1 277 ? 15.944 14.482 -0.095 1.00 51.88 277 GLU A N 1
ATOM 1977 C CA . GLU A 1 277 ? 15.610 13.128 0.356 1.00 51.88 277 GLU A CA 1
ATOM 1978 C C . GLU A 1 277 ? 16.711 12.407 1.155 1.00 51.88 277 GLU A C 1
ATOM 1980 O O . GLU A 1 277 ? 17.095 11.293 0.810 1.00 51.88 277 GLU A O 1
ATOM 1985 N N . ILE A 1 278 ? 17.257 13.016 2.217 1.00 55.16 278 ILE A N 1
ATOM 1986 C CA . ILE A 1 278 ? 18.112 12.266 3.144 1.00 55.16 278 ILE A CA 1
ATOM 1987 C C . ILE A 1 278 ? 17.182 11.661 4.194 1.00 55.16 278 ILE A C 1
ATOM 1989 O O . ILE A 1 278 ? 16.735 12.390 5.087 1.00 55.16 278 ILE A O 1
ATOM 1993 N N . PRO A 1 279 ? 16.862 10.356 4.111 1.00 65.69 279 PRO A N 1
ATOM 1994 C CA . PRO A 1 279 ? 16.159 9.693 5.188 1.00 65.69 279 PRO A CA 1
ATOM 1995 C C . PRO A 1 279 ? 16.986 9.773 6.472 1.00 65.69 279 PRO A C 1
ATOM 1997 O O . PRO A 1 279 ? 18.175 9.444 6.485 1.00 65.69 279 PRO A O 1
ATOM 2000 N N . LEU A 1 280 ? 16.351 10.166 7.570 1.00 70.06 280 LEU A N 1
ATOM 2001 C CA . LEU A 1 280 ? 16.970 10.112 8.887 1.00 70.06 280 LEU A CA 1
ATOM 2002 C C . LEU A 1 280 ? 16.638 8.775 9.547 1.00 70.06 280 LEU A C 1
ATOM 2004 O O . LEU A 1 280 ? 15.474 8.473 9.800 1.00 70.06 280 LEU A O 1
ATOM 2008 N N . SER A 1 281 ? 17.670 7.977 9.821 1.00 74.12 281 SER A N 1
ATOM 2009 C CA . SER A 1 281 ? 17.534 6.685 10.495 1.00 74.12 281 SER A CA 1
ATOM 2010 C C . SER A 1 281 ? 17.758 6.836 11.997 1.00 74.12 281 SER A C 1
ATOM 2012 O O . SER A 1 281 ? 18.836 7.248 12.425 1.00 74.12 281 SER A O 1
ATOM 2014 N N . VAL A 1 282 ? 16.778 6.417 12.793 1.00 76.19 282 VAL A N 1
ATOM 2015 C CA . VAL A 1 282 ? 16.871 6.294 14.254 1.00 76.19 282 VAL A CA 1
ATOM 2016 C C . VAL A 1 282 ? 16.804 4.810 14.615 1.00 76.19 282 VAL A C 1
ATOM 2018 O O . VAL A 1 282 ? 15.939 4.088 14.120 1.00 76.19 282 VAL A O 1
ATOM 2021 N N . ASN A 1 283 ? 17.742 4.330 15.435 1.00 78.19 283 ASN A N 1
ATOM 2022 C CA . ASN A 1 283 ? 17.731 2.947 15.918 1.00 78.19 283 ASN A CA 1
ATOM 2023 C C . ASN A 1 283 ? 16.947 2.867 17.228 1.00 78.19 283 ASN A C 1
ATOM 2025 O O . ASN A 1 283 ? 17.252 3.598 18.174 1.00 78.19 283 ASN A O 1
ATOM 2029 N N . VAL A 1 284 ? 16.010 1.928 17.309 1.00 72.94 284 VAL A N 1
ATOM 2030 C CA . VAL A 1 284 ? 15.244 1.668 18.528 1.00 72.94 284 VAL A CA 1
ATOM 2031 C C . VAL A 1 284 ? 16.144 0.921 19.514 1.00 72.94 284 VAL A C 1
ATOM 2033 O O . VAL A 1 284 ? 16.474 -0.247 19.302 1.00 72.94 284 VAL A O 1
ATOM 2036 N N . SER A 1 285 ? 16.607 1.605 20.565 1.00 64.94 285 SER A N 1
ATOM 2037 C CA . SER A 1 285 ? 17.709 1.124 21.421 1.00 64.94 285 SER A CA 1
ATOM 2038 C C . SER A 1 285 ? 17.380 0.973 22.913 1.00 64.94 285 SER A C 1
ATOM 2040 O O . SER A 1 285 ? 18.177 0.378 23.639 1.00 64.94 285 SER A O 1
ATOM 2042 N N . ALA A 1 286 ? 16.211 1.422 23.383 1.00 60.78 286 ALA A N 1
ATOM 2043 C CA . ALA A 1 286 ? 15.775 1.268 24.776 1.00 60.78 286 ALA A CA 1
ATOM 2044 C C . ALA A 1 286 ? 14.253 1.100 24.865 1.00 60.78 286 ALA A C 1
ATOM 2046 O O . ALA A 1 286 ? 13.551 1.771 24.134 1.00 60.78 286 ALA A O 1
ATOM 2047 N N . ALA A 1 287 ? 13.748 0.268 25.786 1.00 50.75 287 ALA A N 1
ATOM 2048 C CA . ALA A 1 287 ? 12.325 -0.086 25.940 1.00 50.75 287 ALA A CA 1
ATOM 2049 C C . ALA A 1 287 ? 11.425 1.026 26.540 1.00 50.75 287 ALA A C 1
ATOM 2051 O O . ALA A 1 287 ? 10.467 0.741 27.258 1.00 50.75 287 ALA A O 1
ATOM 2052 N N . GLN A 1 288 ? 11.756 2.299 26.322 1.00 52.41 288 GLN A N 1
ATOM 2053 C CA . GLN A 1 288 ? 10.928 3.426 26.757 1.00 52.41 288 GLN A CA 1
ATOM 2054 C C . GLN A 1 288 ? 10.063 3.882 25.582 1.00 52.41 288 GLN A C 1
ATOM 2056 O O . GLN A 1 288 ? 10.605 4.106 24.508 1.00 52.41 288 GLN A O 1
ATOM 2061 N N . CYS A 1 289 ? 8.748 4.055 25.775 1.00 51.47 289 CYS A N 1
ATOM 2062 C CA . CYS A 1 289 ? 7.879 4.653 24.754 1.00 51.47 289 CYS A CA 1
ATOM 2063 C C . CYS A 1 289 ? 8.471 5.993 24.298 1.00 51.47 289 CYS A C 1
ATOM 2065 O O . CYS A 1 289 ? 8.665 6.902 25.111 1.00 51.47 289 CYS A O 1
ATOM 2067 N N . GLU A 1 290 ? 8.772 6.104 23.009 1.00 64.12 290 GLU A N 1
ATOM 2068 C CA . GLU A 1 290 ? 9.506 7.233 22.454 1.00 64.12 290 GLU A CA 1
ATOM 2069 C C . GLU A 1 290 ? 8.523 8.170 21.748 1.00 64.12 290 GLU A C 1
ATOM 2071 O O . GLU A 1 290 ? 7.631 7.740 21.015 1.00 64.12 290 GLU A O 1
ATOM 2076 N N . TYR A 1 291 ? 8.627 9.472 22.004 1.00 62.22 291 TYR A N 1
ATOM 2077 C CA . TYR A 1 291 ? 7.767 10.467 21.371 1.00 62.22 291 TYR A CA 1
ATOM 2078 C C . TYR A 1 291 ? 8.642 11.398 20.542 1.00 62.22 291 TYR A C 1
ATOM 2080 O O . TYR A 1 291 ? 9.449 12.130 21.106 1.00 62.22 291 TYR A O 1
ATOM 2088 N N . LEU A 1 292 ? 8.514 11.370 19.213 1.00 69.75 292 LEU A N 1
ATOM 2089 C CA . LEU A 1 292 ? 9.299 12.239 18.332 1.00 69.75 292 LEU A CA 1
ATOM 2090 C C . LEU A 1 292 ? 8.445 13.410 17.848 1.00 69.75 292 LEU A C 1
ATOM 2092 O O . LEU A 1 292 ? 7.275 13.251 17.489 1.00 69.75 292 LEU A O 1
ATOM 2096 N N . GLN A 1 293 ? 9.030 14.606 17.858 1.00 64.75 293 GLN A N 1
ATOM 2097 C CA . GLN A 1 293 ? 8.330 15.840 17.512 1.00 64.75 293 GLN A CA 1
ATOM 2098 C C . GLN A 1 293 ? 9.095 16.718 16.532 1.00 64.75 293 GLN A C 1
ATOM 2100 O O . GLN A 1 293 ? 10.312 16.859 16.607 1.00 64.75 293 GLN A O 1
ATOM 2105 N N . SER A 1 294 ? 8.323 17.380 15.678 1.00 66.31 294 SER A N 1
ATOM 2106 C CA . SER A 1 294 ? 8.683 18.578 14.928 1.00 66.31 294 SER A CA 1
ATOM 2107 C C . SER A 1 294 ? 8.027 19.795 15.587 1.00 66.31 294 SER A C 1
ATOM 2109 O O . SER A 1 294 ? 7.104 19.658 16.388 1.00 66.31 294 SER A O 1
ATOM 2111 N N . ARG A 1 295 ? 8.430 21.016 15.210 1.00 61.22 295 ARG A N 1
ATOM 2112 C CA . ARG A 1 295 ? 7.817 22.269 15.711 1.00 61.22 295 ARG A CA 1
ATOM 2113 C C . ARG A 1 295 ? 6.307 22.375 15.479 1.00 61.22 295 ARG A C 1
ATOM 2115 O O . ARG A 1 295 ? 5.668 23.251 16.052 1.00 61.22 295 ARG A O 1
ATOM 2122 N N . ILE A 1 296 ? 5.762 21.544 14.597 1.00 57.34 296 ILE A N 1
ATOM 2123 C CA . ILE A 1 296 ? 4.376 21.621 14.145 1.00 57.34 296 ILE A CA 1
ATOM 2124 C C . ILE A 1 296 ? 3.632 20.279 14.234 1.00 57.34 296 ILE A C 1
ATOM 2126 O O . ILE A 1 296 ? 2.413 20.277 14.115 1.00 57.34 296 ILE A O 1
ATOM 2130 N N . SER A 1 297 ? 4.319 19.151 14.460 1.00 64.44 297 SER A N 1
ATOM 2131 C CA . SER A 1 297 ? 3.724 17.808 14.395 1.00 64.44 297 SER A CA 1
ATOM 2132 C C . SER A 1 297 ? 4.404 16.806 15.313 1.00 64.44 297 SER A C 1
ATOM 2134 O O . SER A 1 297 ? 5.560 16.983 15.685 1.00 64.44 297 SER A O 1
ATOM 2136 N N . SER A 1 298 ? 3.713 15.715 15.632 1.00 69.88 298 SER A N 1
ATOM 2137 C CA . SER A 1 298 ? 4.243 14.663 16.493 1.00 69.88 298 SER A CA 1
ATOM 2138 C C . SER A 1 298 ? 3.894 13.259 16.017 1.00 69.88 298 SER A C 1
ATOM 2140 O O . SER A 1 298 ? 2.912 13.051 15.300 1.00 69.88 298 SER A O 1
ATOM 2142 N N . ILE A 1 299 ? 4.735 12.304 16.407 1.00 73.31 299 ILE A N 1
ATOM 2143 C CA . ILE A 1 299 ? 4.550 10.875 16.182 1.00 73.31 299 ILE A CA 1
ATOM 2144 C C . ILE A 1 299 ? 4.779 10.110 17.484 1.00 73.31 299 ILE A C 1
ATOM 2146 O O . ILE A 1 299 ? 5.722 10.380 18.233 1.00 73.31 299 ILE A O 1
ATOM 2150 N N . LYS A 1 300 ? 3.904 9.139 17.741 1.00 76.88 300 LYS A N 1
ATOM 2151 C CA . LYS A 1 300 ? 3.994 8.237 18.887 1.00 76.88 300 LYS A CA 1
ATOM 2152 C C . LYS A 1 300 ? 4.701 6.938 18.491 1.00 76.88 300 LYS A C 1
ATOM 2154 O O . LYS A 1 300 ? 4.224 6.245 17.598 1.00 76.88 300 LYS A O 1
ATOM 2159 N N . ILE A 1 301 ? 5.786 6.581 19.167 1.00 72.19 301 ILE A N 1
ATOM 2160 C CA . ILE A 1 301 ? 6.433 5.275 19.012 1.00 72.19 301 ILE A CA 1
ATOM 2161 C C . ILE A 1 301 ? 6.080 4.428 20.236 1.00 72.19 301 ILE A C 1
ATOM 2163 O O . ILE A 1 301 ? 6.546 4.686 21.349 1.00 72.19 301 ILE A O 1
ATOM 2167 N N . ASP A 1 302 ? 5.210 3.447 20.033 1.00 67.31 302 ASP A N 1
ATOM 2168 C CA . ASP A 1 302 ? 4.884 2.446 21.041 1.00 67.31 302 ASP A CA 1
ATOM 2169 C C . ASP A 1 302 ? 5.935 1.333 20.984 1.00 67.31 302 ASP A C 1
ATOM 2171 O O . ASP A 1 302 ? 6.291 0.871 19.902 1.00 67.31 302 ASP A O 1
ATOM 2175 N N . MET A 1 303 ? 6.471 0.949 22.145 1.00 60.97 303 MET A N 1
ATOM 2176 C CA . MET A 1 303 ? 7.440 -0.141 22.249 1.00 60.97 303 MET A CA 1
ATOM 2177 C C . MET A 1 303 ? 6.803 -1.341 22.940 1.00 60.97 303 MET A C 1
ATOM 2179 O O . MET A 1 303 ? 6.429 -1.244 24.112 1.00 60.97 303 MET A O 1
ATOM 2183 N N . GLY A 1 304 ? 6.655 -2.437 22.194 1.00 50.62 304 GLY A N 1
ATOM 2184 C CA . GLY A 1 304 ? 6.150 -3.730 22.673 1.00 50.62 304 GLY A CA 1
ATOM 2185 C C . GLY A 1 304 ? 7.209 -4.655 23.258 1.00 50.62 304 GLY A C 1
ATOM 2186 O O . GLY A 1 304 ? 8.398 -4.546 22.874 1.00 50.62 304 GLY A O 1
#

Solvent-accessible surface area (backbone atoms only — not comparable to full-atom values): 17790 Å² total; per-residue (Å²): 133,86,79,82,78,81,79,80,79,77,75,80,74,80,79,56,37,64,30,92,52,66,46,69,62,80,43,72,62,48,77,66,59,40,30,32,28,28,62,92,55,84,57,45,34,23,47,54,45,58,61,72,28,81,47,43,69,38,58,61,58,46,56,51,59,54,50,40,44,52,43,42,42,77,45,72,42,84,69,71,53,23,53,36,30,40,52,35,74,66,33,37,77,45,72,73,53,70,73,49,23,31,28,24,23,52,64,86,36,46,80,42,58,37,96,66,72,93,41,92,85,41,69,50,58,81,26,40,15,34,34,78,38,55,58,75,49,70,41,69,31,38,30,29,51,83,78,41,79,72,49,76,45,79,44,60,32,88,44,82,81,37,52,38,32,35,79,51,47,47,22,30,41,56,96,59,79,72,67,76,83,78,82,78,90,78,96,70,92,76,82,84,81,82,76,83,81,79,89,74,91,76,87,72,79,82,77,75,76,74,75,86,40,60,63,46,60,29,30,34,27,80,61,65,44,36,43,44,29,45,45,84,46,43,76,50,15,36,39,34,38,35,57,65,38,55,80,44,39,44,33,28,18,40,78,93,42,70,96,40,74,34,89,93,45,59,64,70,53,83,45,60,70,86,57,79,72,67,61,48,77,44,72,39,81,61,94,59,59,41,23,40,31,34,100,68,28,57,31,43,35,43,54,115

Nearest PDB structures (foldseek):
  1plb-assembly1_A  TM=7.438E-01  e=1.715E-03  Petroselinum crispum
  1iuz-assembly1_A  TM=7.355E-01  e=1.159E-02  Ulva pertusa
  1byp-assembly1_A  TM=7.202E-01  e=1.226E-02  Silene latifolia subsp. alba
  4dp6-assembly1_X  TM=6.732E-01  e=3.989E-02  Populus nigra
  2cua-assembly1_A  TM=5.524E-01  e=9.254E-03  Thermus thermophilus

Foldseek 3Di:
DDDDDPDPPDDPDQPAAEDQDADDQPDPCLVVQAWEFAPVVVRATETQPQDRAAQDGSCSNDAQSVSQQVVCVVQVHQGHAYVADDYHPQWDWDDDDAQQKIKTDGPQWDKDFDPDDPDPVWRNRVIKTKHWDDAQDWDWYFYDDHHGTPDTDIDGDNDRRRMYIYRIRIHHHPPDDGPPPPDDDDDDDDDDPDDPDDDDDDPDDDPDDPDDFAEHEWEPHPAAGIGRLEEAGEQFYKYWYWYSADKWKKAKDAPVDPPDHDDVTDIPPIDHGPDPTDIDIDGRHDQGFIWIDTPRYIHTYHYD

pLDDT: mean 73.58, std 19.53, range [27.02, 97.44]

InterPro domains:
  IPR008972 Cupredoxin [SSF49503] (222-269)
  IPR052953 Serine-rich & Multicopper Oxidase-related [PTHR34883] (193-274)

Mean predicted aligned error: 14.88 Å

Radius of gyration: 23.13 Å; Cα contacts (8 Å, |Δi|>4): 616; chains: 1; bounding box: 68×64×69 Å

Sequence (304 aa):
MPGAVATTSATAVVVTPALTTTFTPTATGCIKNQLTMLANREYQIWLNMPLPVPGTTMSECYPSQFMSSYLESAGGVTQAAFDPLVCPQSYSAVGPFTSNYIACCPSGYSLAPPKETVFSDRPAFGGTCYTPLTSGKAVQVTQYGSSGVTATSTFMPTVTNAQAYAYPYEGYAFGVQQVISIVSGESTTIAVASSTASSTAAAAAATSSAGSGATHTILAAAGPTFIPNSVDAKVGDKLIFQFSSGNHSLTQSTFDSPCTPLSNGFDSGYIGSSTAEIPLSVNVSAAQCEYLQSRISSIKIDMG